Protein AF-A0AAW2EY26-F1 (afdb_monomer_lite)

Structure (mmCIF, N/CA/C/O backbone):
data_AF-A0AAW2EY26-F1
#
_entry.id   AF-A0AAW2EY26-F1
#
loop_
_atom_site.group_PDB
_atom_site.id
_atom_site.type_symbol
_atom_site.label_atom_id
_atom_site.label_alt_id
_atom_site.label_comp_id
_atom_site.label_asym_id
_atom_site.label_entity_id
_atom_site.label_seq_id
_atom_site.pdbx_PDB_ins_code
_atom_site.Cartn_x
_atom_site.Cartn_y
_atom_site.Cartn_z
_atom_site.occupancy
_atom_site.B_iso_or_equiv
_atom_site.auth_seq_id
_atom_site.auth_comp_id
_atom_site.auth_asym_id
_atom_site.auth_atom_id
_atom_site.pdbx_PDB_model_num
ATOM 1 N N . MET A 1 1 ? 25.253 0.720 -6.259 1.00 75.12 1 MET A N 1
ATOM 2 C CA . MET A 1 1 ? 25.681 -0.416 -7.110 1.00 75.12 1 MET A CA 1
ATOM 3 C C . MET A 1 1 ? 24.896 -0.526 -8.417 1.00 75.12 1 MET A C 1
ATOM 5 O O . MET A 1 1 ? 25.531 -0.545 -9.459 1.00 75.12 1 MET A O 1
ATOM 9 N N . ILE A 1 2 ? 23.554 -0.528 -8.412 1.00 87.62 2 ILE A N 1
ATOM 10 C CA . ILE A 1 2 ? 22.744 -0.728 -9.638 1.00 87.62 2 ILE A CA 1
ATOM 11 C C . ILE A 1 2 ? 22.967 0.366 -10.702 1.00 87.62 2 ILE A C 1
ATOM 13 O O . ILE A 1 2 ? 23.194 0.043 -11.862 1.00 87.62 2 ILE A O 1
ATOM 17 N N . CYS A 1 3 ? 22.981 1.649 -10.324 1.00 87.75 3 CYS A N 1
ATOM 18 C CA . CYS A 1 3 ? 23.195 2.740 -11.288 1.00 87.75 3 CYS A CA 1
ATOM 19 C C . CYS A 1 3 ? 24.598 2.715 -11.915 1.00 87.75 3 CYS A C 1
ATOM 21 O O . CYS A 1 3 ? 24.744 2.972 -13.105 1.00 87.75 3 CYS A O 1
ATOM 23 N N . LEU A 1 4 ? 25.619 2.359 -11.125 1.00 92.12 4 LEU A N 1
ATOM 24 C CA . LEU A 1 4 ? 26.993 2.205 -11.608 1.00 92.12 4 LEU A CA 1
ATOM 25 C C . LEU A 1 4 ? 27.093 1.047 -12.609 1.00 92.12 4 LEU A C 1
ATOM 27 O O . LEU A 1 4 ? 27.671 1.213 -13.676 1.00 92.12 4 LEU A O 1
ATOM 31 N N . ALA A 1 5 ? 26.476 -0.097 -12.300 1.00 93.94 5 ALA A N 1
ATOM 32 C CA . ALA A 1 5 ? 26.408 -1.229 -13.220 1.00 93.94 5 ALA A CA 1
ATOM 33 C C . ALA A 1 5 ? 25.678 -0.863 -14.523 1.00 93.94 5 ALA A C 1
ATOM 35 O O . ALA A 1 5 ? 26.133 -1.228 -15.605 1.00 93.94 5 ALA A O 1
ATOM 36 N N . GLY A 1 6 ? 24.593 -0.086 -14.433 1.00 92.25 6 GLY A N 1
ATOM 37 C CA . GLY A 1 6 ? 23.896 0.467 -15.595 1.00 92.25 6 GLY A CA 1
ATOM 38 C C . GLY A 1 6 ? 24.801 1.348 -16.461 1.00 92.25 6 GLY A C 1
ATOM 39 O O . GLY A 1 6 ? 24.881 1.135 -17.668 1.00 92.25 6 GLY A O 1
ATOM 40 N N . ALA A 1 7 ? 25.540 2.278 -15.851 1.00 92.81 7 ALA A N 1
ATOM 41 C CA . ALA A 1 7 ? 26.474 3.149 -16.567 1.00 92.81 7 ALA A CA 1
ATOM 42 C C . ALA A 1 7 ? 27.604 2.360 -17.254 1.00 92.81 7 ALA A C 1
ATOM 44 O O . ALA A 1 7 ? 27.870 2.575 -18.434 1.00 92.81 7 ALA A O 1
ATOM 45 N N . ILE A 1 8 ? 28.210 1.398 -16.547 1.00 95.50 8 ILE A N 1
ATOM 46 C CA . ILE A 1 8 ? 29.244 0.510 -17.103 1.00 95.50 8 ILE A CA 1
ATOM 47 C C . ILE A 1 8 ? 28.684 -0.310 -18.271 1.00 95.50 8 ILE A C 1
ATOM 49 O O . ILE A 1 8 ? 29.354 -0.478 -19.284 1.00 95.50 8 ILE A O 1
ATOM 53 N N . THR A 1 9 ? 27.445 -0.795 -18.164 1.00 95.38 9 THR A N 1
ATOM 54 C CA . THR A 1 9 ? 26.806 -1.572 -19.237 1.00 95.38 9 THR A CA 1
ATOM 55 C C . THR A 1 9 ? 26.648 -0.733 -20.503 1.00 95.38 9 THR A C 1
ATOM 57 O O . THR A 1 9 ? 26.985 -1.203 -21.586 1.00 95.38 9 THR A O 1
ATOM 60 N N . VAL A 1 10 ? 26.188 0.517 -20.378 1.00 95.50 10 VAL A N 1
ATOM 61 C CA . VAL A 1 10 ? 26.061 1.429 -21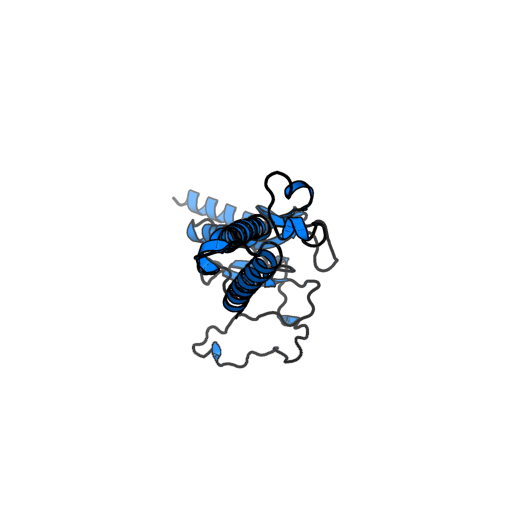.526 1.00 95.50 10 VAL A CA 1
ATOM 62 C C . VAL A 1 10 ? 27.430 1.706 -22.154 1.00 95.50 10 VAL A C 1
ATOM 64 O O . VAL A 1 10 ? 27.558 1.596 -23.370 1.00 95.50 10 VAL A O 1
ATOM 67 N N . ASP A 1 11 ? 28.460 1.973 -21.347 1.00 94.75 11 ASP A N 1
ATOM 68 C CA . ASP A 1 11 ? 29.834 2.191 -21.827 1.00 94.75 11 ASP A CA 1
ATOM 69 C C . ASP A 1 11 ? 30.392 0.971 -22.587 1.00 94.75 11 ASP A C 1
ATOM 71 O O . ASP A 1 11 ? 30.946 1.103 -23.681 1.00 94.75 11 ASP A O 1
ATOM 75 N N . ILE A 1 12 ? 30.183 -0.242 -22.063 1.00 95.50 12 ILE A N 1
ATOM 76 C CA . ILE A 1 12 ? 30.594 -1.485 -22.730 1.00 95.50 12 ILE A CA 1
ATOM 77 C C . ILE A 1 12 ? 29.858 -1.659 -24.065 1.00 95.50 12 ILE A C 1
ATOM 79 O O . ILE A 1 12 ? 30.486 -2.007 -25.066 1.00 95.50 12 ILE A O 1
ATOM 83 N N . VAL A 1 13 ? 28.549 -1.390 -24.111 1.00 95.44 13 VAL A N 1
ATOM 84 C CA . VAL A 1 13 ? 27.754 -1.462 -25.349 1.00 95.44 13 VAL A CA 1
ATOM 85 C C . VAL A 1 13 ? 28.253 -0.451 -26.381 1.00 95.44 13 VAL A C 1
ATOM 87 O O . VAL A 1 13 ? 28.399 -0.804 -27.551 1.00 95.44 13 VAL A O 1
ATOM 90 N N . GLN A 1 14 ? 28.574 0.776 -25.964 1.00 95.00 14 GLN A N 1
ATOM 91 C CA . GLN A 1 14 ? 29.148 1.801 -26.839 1.00 95.00 14 GLN A CA 1
ATOM 92 C C . GLN A 1 14 ? 30.484 1.356 -27.443 1.00 95.00 14 GLN A C 1
ATOM 94 O O . GLN A 1 14 ? 30.664 1.424 -28.661 1.00 95.00 14 GLN A O 1
ATOM 99 N N . LYS A 1 15 ? 31.397 0.833 -26.615 1.00 93.62 15 LYS A N 1
ATOM 100 C CA . LYS A 1 15 ? 32.694 0.301 -27.066 1.00 93.62 15 LYS A CA 1
ATOM 101 C C . LYS A 1 15 ? 32.531 -0.874 -28.025 1.00 93.62 15 LYS A C 1
ATOM 103 O O . LYS A 1 15 ? 33.189 -0.907 -29.064 1.00 93.62 15 LYS A O 1
ATOM 108 N N . LEU A 1 16 ? 31.643 -1.818 -27.707 1.00 94.25 16 LEU A N 1
ATOM 109 C CA . LEU A 1 16 ? 31.379 -2.987 -28.546 1.00 94.25 16 LEU A CA 1
ATOM 110 C C . LEU A 1 16 ? 30.792 -2.580 -29.902 1.00 94.25 16 LEU A C 1
ATOM 112 O O . LEU A 1 16 ? 31.259 -3.055 -30.937 1.00 94.25 16 LEU A O 1
ATOM 116 N N . TYR A 1 17 ? 29.814 -1.672 -29.910 1.00 92.50 17 TYR A N 1
ATOM 117 C CA . TYR A 1 17 ? 29.216 -1.149 -31.136 1.00 92.50 17 TYR A CA 1
ATOM 118 C C . TYR A 1 17 ? 30.260 -0.452 -32.018 1.00 92.50 17 TYR A C 1
ATOM 120 O O . TYR A 1 17 ? 30.364 -0.752 -33.209 1.00 92.50 17 TYR A O 1
ATOM 128 N N . PHE A 1 18 ? 31.083 0.421 -31.427 1.00 91.06 18 PHE A N 1
ATOM 129 C CA . PHE A 1 18 ? 32.157 1.116 -32.136 1.00 91.06 18 PHE A CA 1
ATOM 130 C C . PHE A 1 18 ? 33.191 0.140 -32.720 1.00 91.06 18 PHE A C 1
ATOM 132 O O . PHE A 1 18 ? 33.571 0.264 -33.887 1.00 91.06 18 PHE A O 1
ATOM 139 N N . TYR A 1 19 ? 33.598 -0.871 -31.946 1.00 90.50 19 TYR A N 1
ATOM 140 C CA . TYR A 1 19 ? 34.530 -1.909 -32.389 1.00 90.50 19 TYR A CA 1
ATOM 141 C C . TYR A 1 19 ? 33.979 -2.711 -33.577 1.00 90.50 19 TYR A C 1
ATOM 143 O O . TYR A 1 19 ? 34.637 -2.819 -34.615 1.00 90.50 19 TYR A O 1
ATOM 151 N N . VAL A 1 20 ? 32.755 -3.240 -33.457 1.00 91.12 20 VAL A N 1
ATOM 152 C CA . VAL A 1 20 ? 32.115 -4.037 -34.517 1.00 91.12 20 VAL A CA 1
ATOM 153 C C . VAL A 1 20 ? 31.930 -3.201 -35.782 1.00 91.12 20 VAL A C 1
ATOM 155 O O . VAL A 1 20 ? 32.233 -3.670 -36.879 1.00 91.12 20 VAL A O 1
ATOM 158 N N . ARG A 1 21 ? 31.493 -1.944 -35.649 1.00 87.62 21 ARG A N 1
ATOM 159 C CA . ARG A 1 21 ? 31.278 -1.061 -36.799 1.00 87.62 21 ARG A CA 1
ATOM 160 C C . ARG A 1 21 ? 32.573 -0.744 -37.541 1.00 87.62 21 ARG A C 1
ATOM 162 O O . ARG A 1 21 ? 32.591 -0.859 -38.763 1.00 87.62 21 ARG A O 1
ATOM 169 N N . THR A 1 22 ? 33.635 -0.390 -36.819 1.00 86.88 22 THR A N 1
ATOM 170 C CA . THR A 1 22 ? 34.943 -0.063 -37.414 1.00 86.88 22 THR A CA 1
ATOM 171 C C . THR A 1 22 ? 35.543 -1.272 -38.133 1.00 86.88 22 THR A C 1
ATOM 173 O O . THR A 1 22 ? 36.147 -1.131 -39.192 1.00 86.88 22 THR A O 1
ATOM 176 N N . LYS A 1 23 ? 35.321 -2.484 -37.605 1.00 87.94 23 LYS A N 1
ATOM 177 C CA . LYS A 1 23 ? 35.756 -3.730 -38.249 1.00 87.94 23 LYS A CA 1
ATOM 178 C C . LYS A 1 23 ? 34.985 -4.039 -39.539 1.00 87.94 23 LYS A C 1
ATOM 180 O O . LYS A 1 23 ? 35.570 -4.573 -40.474 1.00 87.94 23 LYS A O 1
ATOM 185 N N . LEU A 1 24 ? 33.688 -3.728 -39.588 1.00 88.12 24 LEU A N 1
ATOM 186 C CA . LEU A 1 24 ? 32.833 -3.979 -40.757 1.00 88.12 24 LEU A CA 1
ATOM 187 C C . LEU A 1 24 ? 32.962 -2.9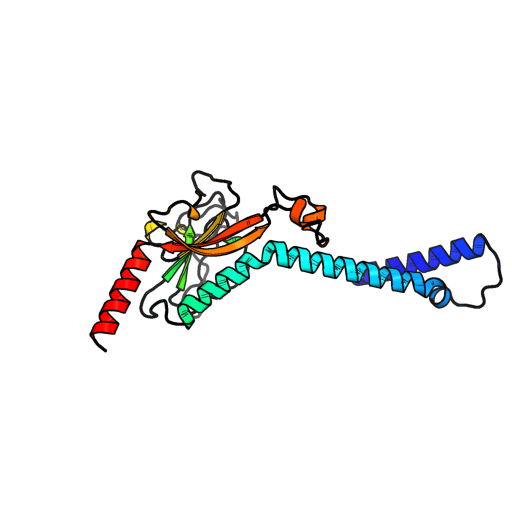12 -41.848 1.00 88.12 24 LEU A C 1
ATOM 189 O O . LEU A 1 24 ? 32.785 -3.219 -43.022 1.00 88.12 24 LEU A O 1
ATOM 193 N N . ASN A 1 25 ? 33.232 -1.662 -41.477 1.00 83.44 25 ASN A N 1
ATOM 194 C CA . ASN A 1 25 ? 33.459 -0.582 -42.425 1.00 83.44 25 ASN A CA 1
ATOM 195 C C . ASN A 1 25 ? 34.663 0.254 -41.962 1.00 83.44 25 ASN A C 1
ATOM 197 O O . ASN A 1 25 ? 34.480 1.169 -41.153 1.00 83.44 25 ASN A O 1
ATOM 201 N N . PRO A 1 26 ? 35.878 -0.047 -42.458 1.00 75.62 26 PRO A N 1
ATOM 202 C CA . PRO A 1 26 ? 37.129 0.574 -42.021 1.00 75.62 26 PRO A CA 1
ATOM 203 C C . PRO A 1 26 ? 37.323 1.983 -42.608 1.00 75.62 26 PRO A C 1
ATOM 205 O O . PRO A 1 26 ? 38.407 2.357 -43.047 1.00 75.62 26 PRO A O 1
ATOM 208 N N . SER A 1 27 ? 36.255 2.780 -42.632 1.00 74.62 27 SER A N 1
ATOM 209 C CA . SER A 1 27 ? 36.341 4.207 -42.929 1.00 74.62 27 SER A CA 1
ATOM 210 C C . SER A 1 27 ? 37.169 4.896 -41.839 1.00 74.62 27 SER A C 1
ATOM 212 O O . SER A 1 27 ? 37.043 4.559 -40.662 1.00 74.62 27 SER A O 1
ATOM 214 N N . HIS A 1 28 ? 38.009 5.863 -42.210 1.00 66.81 28 HIS A N 1
ATOM 215 C CA . HIS A 1 28 ? 38.837 6.595 -41.250 1.00 66.81 28 HIS A CA 1
ATOM 216 C C . HIS A 1 28 ? 37.937 7.444 -40.335 1.00 66.81 28 HIS A C 1
ATOM 218 O O . HIS A 1 28 ? 37.402 8.471 -40.751 1.00 66.81 28 HIS A O 1
ATOM 224 N N . ILE A 1 29 ? 37.726 6.999 -39.096 1.00 72.81 29 ILE A N 1
ATOM 225 C CA . ILE A 1 29 ? 36.940 7.726 -38.093 1.00 72.81 29 ILE A CA 1
ATOM 226 C C . ILE A 1 29 ? 37.924 8.447 -37.166 1.00 72.81 29 ILE A C 1
ATOM 228 O O . ILE A 1 29 ? 38.573 7.817 -36.338 1.00 72.81 29 ILE A O 1
ATOM 232 N N . ASN A 1 30 ? 38.022 9.775 -37.287 1.00 73.62 30 ASN A N 1
ATOM 233 C CA . ASN A 1 30 ? 38.899 10.618 -36.454 1.00 73.62 30 ASN A CA 1
ATOM 234 C C . ASN A 1 30 ? 38.256 11.042 -35.114 1.00 73.62 30 ASN A C 1
ATOM 236 O O . ASN A 1 30 ? 38.756 11.940 -34.441 1.00 73.62 30 ASN A O 1
ATOM 240 N N . TYR A 1 31 ? 37.140 10.419 -34.730 1.00 78.88 31 TYR A N 1
ATOM 241 C CA . TYR A 1 31 ? 36.403 10.732 -33.506 1.00 78.88 31 TYR A CA 1
ATOM 242 C C . TYR A 1 31 ? 36.617 9.656 -32.441 1.00 78.88 31 TYR A C 1
ATOM 244 O O . TYR A 1 31 ? 36.674 8.464 -32.742 1.00 78.88 31 TYR A O 1
ATOM 252 N N . HIS A 1 32 ? 36.678 10.072 -31.176 1.00 84.94 32 HIS A N 1
ATOM 253 C CA . HIS A 1 32 ? 36.662 9.145 -30.047 1.00 84.94 32 HIS A CA 1
ATOM 254 C C . HIS A 1 32 ? 35.301 8.428 -29.969 1.00 84.94 32 HIS A C 1
ATOM 256 O O . HIS A 1 32 ? 34.268 9.057 -30.217 1.00 84.94 32 HIS A O 1
ATOM 262 N N . TYR A 1 33 ? 35.274 7.142 -29.583 1.00 85.50 33 TYR A N 1
ATOM 263 C CA . TYR A 1 33 ? 34.049 6.320 -29.598 1.00 85.50 33 TYR A CA 1
ATOM 264 C C . TYR A 1 33 ? 32.871 7.001 -28.888 1.00 85.50 33 TYR A C 1
ATOM 266 O O . TYR A 1 33 ? 31.768 7.005 -29.417 1.00 85.50 33 TYR A O 1
ATOM 274 N N . LEU A 1 34 ? 33.125 7.667 -27.754 1.00 86.31 34 LEU A N 1
ATOM 275 C CA . LEU A 1 34 ? 32.106 8.374 -26.973 1.00 86.31 34 LEU A CA 1
ATOM 276 C C . LEU A 1 34 ? 31.368 9.464 -27.770 1.00 86.31 34 LEU A C 1
ATOM 278 O O . LEU A 1 34 ? 30.158 9.604 -27.624 1.00 86.31 34 LEU A O 1
ATOM 282 N N . GLN A 1 35 ? 32.080 10.223 -28.611 1.00 87.31 35 GLN A N 1
ATOM 283 C CA . GLN A 1 35 ? 31.466 11.257 -29.454 1.00 87.31 35 GLN A CA 1
ATOM 284 C C . GLN A 1 35 ? 30.647 10.628 -30.581 1.00 87.31 35 GLN A C 1
ATOM 286 O O . GLN A 1 35 ? 29.561 11.100 -30.897 1.00 87.31 35 GLN A O 1
ATOM 291 N N . TYR A 1 36 ? 31.153 9.538 -31.158 1.00 87.50 36 TYR A N 1
ATOM 292 C CA . TYR A 1 36 ? 30.492 8.834 -32.253 1.00 87.50 36 TYR A CA 1
ATOM 293 C C . TYR A 1 36 ? 29.230 8.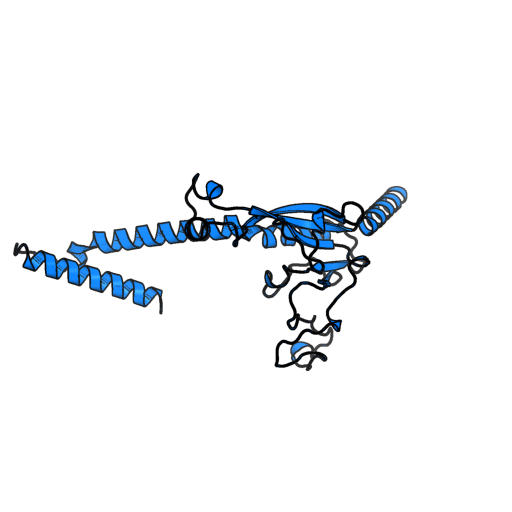078 -31.804 1.00 87.50 36 TYR A C 1
ATOM 295 O O . TYR A 1 36 ? 28.266 7.981 -32.554 1.00 87.50 36 TYR A O 1
ATOM 303 N N . THR A 1 37 ? 29.220 7.535 -30.584 1.00 92.25 37 THR A N 1
ATOM 304 C CA . THR A 1 37 ? 28.120 6.713 -30.051 1.00 92.25 37 THR A CA 1
ATOM 305 C C . THR A 1 37 ? 27.234 7.452 -29.051 1.00 92.25 37 THR A C 1
ATOM 307 O O . THR A 1 37 ? 26.575 6.805 -28.231 1.00 92.25 37 THR A O 1
ATOM 310 N N . VAL A 1 38 ? 27.224 8.789 -29.069 1.00 92.19 38 VAL A N 1
ATOM 311 C CA . VAL A 1 38 ? 26.458 9.609 -28.113 1.00 92.19 38 VAL A CA 1
ATOM 312 C C . VAL A 1 38 ? 24.956 9.301 -28.158 1.00 92.19 38 VAL A C 1
ATOM 314 O O . VAL A 1 38 ? 24.308 9.237 -27.112 1.00 92.19 38 VAL A O 1
ATOM 317 N N . ASP A 1 39 ? 24.428 8.982 -29.342 1.00 92.44 39 ASP A N 1
ATOM 318 C CA . ASP A 1 39 ? 23.021 8.627 -29.547 1.00 92.44 39 ASP A CA 1
ATOM 319 C C . ASP A 1 39 ? 22.602 7.398 -28.730 1.00 92.44 39 ASP A C 1
ATOM 321 O O . ASP A 1 39 ? 21.483 7.348 -28.226 1.00 92.44 39 ASP A O 1
ATOM 325 N N . ILE A 1 40 ? 23.508 6.428 -28.526 1.00 94.56 40 ILE A N 1
ATOM 326 C CA . ILE A 1 40 ? 23.244 5.237 -27.701 1.00 94.56 40 ILE A CA 1
ATOM 327 C C . ILE A 1 40 ? 23.016 5.645 -26.243 1.00 94.56 40 ILE A C 1
ATOM 329 O O . ILE A 1 40 ? 22.077 5.162 -25.608 1.00 94.56 40 ILE A O 1
ATOM 333 N N . THR A 1 41 ? 23.845 6.547 -25.706 1.00 93.50 41 THR A N 1
ATOM 334 C CA . THR A 1 41 ? 23.681 7.048 -24.334 1.00 93.50 41 THR A CA 1
ATOM 335 C C . THR A 1 41 ? 22.399 7.855 -24.199 1.00 93.50 41 THR A C 1
ATOM 337 O O . THR A 1 41 ? 21.646 7.630 -23.251 1.00 93.50 41 THR A O 1
ATOM 340 N N . ILE A 1 42 ? 22.122 8.760 -25.145 1.00 95.12 42 ILE A N 1
ATOM 341 C CA . ILE A 1 42 ? 20.904 9.582 -25.135 1.00 95.12 42 ILE A CA 1
ATOM 342 C C . ILE A 1 42 ? 19.667 8.679 -25.189 1.00 95.12 42 ILE A C 1
ATOM 344 O O . ILE A 1 42 ? 18.772 8.820 -24.356 1.00 95.12 42 ILE A O 1
ATOM 348 N N . LEU A 1 43 ? 19.640 7.702 -26.099 1.00 95.56 43 LEU A N 1
ATOM 349 C CA . LEU A 1 43 ? 18.551 6.735 -26.210 1.00 95.56 43 LEU A CA 1
ATOM 350 C C . LEU A 1 43 ? 18.369 5.944 -24.911 1.00 95.56 43 LEU A C 1
ATOM 352 O O . LEU A 1 43 ? 17.248 5.827 -24.420 1.00 95.56 43 LEU A O 1
ATOM 356 N N . ALA A 1 44 ? 19.454 5.434 -24.322 1.00 95.25 44 ALA A N 1
ATOM 357 C CA . ALA A 1 44 ? 19.393 4.693 -23.066 1.00 95.25 44 ALA A CA 1
ATOM 358 C C . ALA A 1 44 ? 18.842 5.552 -21.914 1.00 95.25 44 ALA A C 1
ATOM 360 O O . ALA A 1 44 ? 18.003 5.082 -21.145 1.00 95.25 44 ALA A O 1
ATOM 361 N N . MET A 1 45 ? 19.267 6.815 -21.809 1.00 93.75 45 MET A N 1
ATOM 362 C CA . MET A 1 45 ? 18.766 7.756 -20.804 1.00 93.75 45 MET A CA 1
ATOM 363 C C . MET A 1 45 ? 17.280 8.063 -20.997 1.00 93.75 45 MET A C 1
ATOM 365 O O . MET A 1 45 ? 16.513 7.977 -20.037 1.00 93.75 45 MET A O 1
ATOM 369 N N . VAL A 1 46 ? 16.861 8.369 -22.228 1.00 96.75 46 VAL A N 1
ATOM 370 C CA . VAL A 1 46 ? 15.456 8.650 -22.558 1.00 96.75 46 VAL A CA 1
ATOM 371 C C . VAL A 1 46 ? 14.585 7.431 -22.262 1.00 96.75 46 VAL A C 1
ATOM 373 O O . VAL A 1 46 ? 13.574 7.556 -21.572 1.00 96.75 46 VAL A O 1
ATOM 376 N N . MET A 1 47 ? 14.993 6.238 -22.698 1.00 95.56 47 MET A N 1
ATOM 377 C CA . MET A 1 47 ? 14.250 5.000 -22.455 1.00 95.56 47 MET A CA 1
ATOM 378 C C . MET A 1 47 ? 14.135 4.678 -20.962 1.00 95.56 47 MET A C 1
ATOM 380 O O . MET A 1 47 ? 13.036 4.400 -20.480 1.00 95.56 47 MET A O 1
ATOM 384 N N . CYS A 1 48 ? 15.232 4.764 -20.205 1.00 94.75 48 CYS A N 1
ATOM 385 C CA . CYS A 1 48 ? 15.207 4.565 -18.755 1.00 94.75 48 CYS A CA 1
ATOM 386 C C . CYS A 1 48 ? 14.320 5.599 -18.050 1.00 94.75 48 CYS A C 1
ATOM 388 O O . CYS A 1 48 ? 13.562 5.237 -17.150 1.00 94.75 48 CYS A O 1
ATOM 390 N N . GLY A 1 49 ? 14.374 6.865 -18.472 1.00 95.62 49 GLY A N 1
ATOM 391 C CA . GLY A 1 49 ? 13.522 7.931 -17.947 1.00 95.62 49 GLY A CA 1
ATOM 392 C C . GLY A 1 49 ? 12.038 7.657 -18.192 1.00 95.62 49 GLY A C 1
ATOM 393 O O . GLY A 1 49 ? 11.241 7.711 -17.257 1.00 95.62 49 GLY A O 1
ATOM 394 N N . LEU A 1 50 ? 11.668 7.281 -19.419 1.00 96.75 50 LEU A N 1
ATOM 395 C CA . LEU A 1 50 ? 10.289 6.941 -19.781 1.00 96.75 50 LEU A CA 1
ATOM 396 C C . LEU A 1 50 ? 9.775 5.715 -19.016 1.00 96.75 50 LEU A C 1
ATOM 398 O O . LEU A 1 50 ? 8.668 5.748 -18.476 1.00 96.75 50 LEU A O 1
ATOM 402 N N . LEU A 1 51 ? 10.579 4.653 -18.912 1.00 96.06 51 LEU A N 1
ATOM 403 C CA . LEU A 1 51 ? 10.231 3.461 -18.131 1.00 96.06 51 LEU A CA 1
ATOM 404 C C . LEU A 1 51 ? 10.118 3.774 -16.634 1.00 96.06 51 LEU A C 1
ATOM 406 O O . LEU A 1 51 ? 9.209 3.276 -15.968 1.00 96.06 51 LEU A O 1
ATOM 410 N N . GLY A 1 52 ? 10.997 4.631 -16.110 1.00 96.56 52 GLY A N 1
ATOM 411 C CA . GLY A 1 52 ? 10.957 5.108 -14.730 1.00 96.56 52 GLY A CA 1
ATOM 412 C C . GLY A 1 52 ? 9.683 5.898 -14.431 1.00 96.56 52 GLY A C 1
ATOM 413 O O . GLY A 1 52 ? 8.979 5.585 -13.472 1.00 96.56 52 GLY A O 1
ATOM 414 N N . LEU A 1 53 ? 9.332 6.864 -15.283 1.00 97.00 53 LEU A N 1
ATOM 415 C CA . LEU A 1 53 ? 8.085 7.629 -15.174 1.00 97.00 53 LEU A CA 1
ATOM 416 C C . LEU A 1 53 ? 6.857 6.719 -15.281 1.00 97.00 53 LEU A C 1
ATOM 418 O O . LEU A 1 53 ? 5.951 6.804 -14.452 1.00 97.00 53 LEU A O 1
ATOM 422 N N . SER A 1 54 ? 6.847 5.809 -16.257 1.00 97.69 54 SER A N 1
ATOM 423 C CA . SER A 1 54 ? 5.779 4.824 -16.441 1.00 97.69 54 SER A CA 1
ATOM 424 C C . SER A 1 54 ? 5.585 3.954 -15.194 1.00 97.69 54 SER A C 1
ATOM 426 O O . SER A 1 54 ? 4.454 3.766 -14.741 1.00 97.69 54 SER A O 1
ATOM 428 N N . ARG A 1 55 ? 6.673 3.468 -14.586 1.00 96.75 55 ARG A N 1
ATOM 429 C CA . ARG A 1 55 ? 6.625 2.682 -13.346 1.00 96.75 55 ARG A CA 1
ATOM 430 C C . ARG A 1 55 ? 6.125 3.506 -12.161 1.00 96.75 55 ARG A C 1
ATOM 432 O O . ARG A 1 55 ? 5.275 3.030 -11.412 1.00 96.75 55 ARG A O 1
ATOM 439 N N . SER A 1 56 ? 6.611 4.733 -11.994 1.00 97.19 56 SER A N 1
ATOM 440 C CA . SER A 1 56 ? 6.157 5.631 -10.923 1.00 97.19 56 SER A CA 1
ATOM 441 C C . SER A 1 56 ? 4.656 5.905 -11.022 1.00 97.19 56 SER A C 1
ATOM 443 O O . SER A 1 56 ? 3.940 5.815 -10.024 1.00 97.19 56 SER A O 1
ATOM 445 N N . LEU A 1 57 ? 4.152 6.147 -12.237 1.00 96.38 57 LEU A N 1
ATOM 446 C CA . LEU A 1 57 ? 2.720 6.303 -12.494 1.00 96.38 57 LEU A CA 1
ATOM 447 C C . LEU A 1 57 ? 1.935 5.017 -12.210 1.00 96.38 57 LEU A C 1
ATOM 449 O O . LEU A 1 57 ? 0.853 5.097 -11.629 1.00 96.38 57 LEU A O 1
ATOM 453 N N . ALA A 1 58 ? 2.468 3.846 -12.572 1.00 96.50 58 ALA A N 1
ATOM 454 C CA . ALA A 1 58 ? 1.833 2.558 -12.292 1.00 96.50 58 ALA A CA 1
ATOM 455 C C . ALA A 1 58 ? 1.667 2.326 -10.788 1.00 96.50 58 ALA A C 1
ATOM 457 O O . ALA A 1 58 ? 0.576 1.985 -10.330 1.00 96.50 58 ALA A O 1
ATOM 458 N N . ILE A 1 59 ? 2.728 2.578 -10.016 1.00 95.31 59 ILE A N 1
ATOM 459 C CA . ILE A 1 59 ? 2.716 2.426 -8.559 1.00 95.31 59 ILE A CA 1
ATOM 460 C C . ILE A 1 59 ? 1.731 3.412 -7.932 1.00 95.31 59 ILE A C 1
ATOM 462 O O . ILE A 1 59 ? 0.887 3.006 -7.138 1.00 95.31 59 ILE A O 1
ATOM 466 N N . TYR A 1 60 ? 1.785 4.686 -8.324 1.00 95.31 60 TYR A N 1
ATOM 467 C CA . TYR A 1 60 ? 0.864 5.699 -7.816 1.00 95.31 60 TYR A CA 1
ATOM 468 C C . TYR A 1 60 ? -0.598 5.326 -8.105 1.00 95.31 60 TYR A C 1
ATOM 470 O O . TYR A 1 60 ? -1.413 5.206 -7.190 1.00 95.31 60 TYR A O 1
ATOM 478 N N . LYS A 1 61 ? -0.939 5.058 -9.371 1.00 94.44 61 LYS A N 1
ATOM 479 C CA . LYS A 1 61 ? -2.310 4.699 -9.761 1.00 94.44 61 LYS A CA 1
ATOM 480 C C . LYS A 1 61 ? -2.782 3.405 -9.099 1.00 94.44 61 LYS A C 1
ATOM 482 O O . LYS A 1 61 ? -3.961 3.303 -8.774 1.00 94.44 61 LYS A O 1
ATOM 487 N N . GLY A 1 62 ? -1.889 2.435 -8.905 1.00 95.50 62 GLY A N 1
ATOM 488 C CA . GLY A 1 62 ? -2.212 1.141 -8.310 1.00 95.50 62 GLY A CA 1
ATOM 489 C C . GLY A 1 62 ? -2.363 1.157 -6.790 1.00 95.50 62 GLY A C 1
ATOM 490 O O . GLY A 1 62 ? -3.206 0.435 -6.265 1.00 95.50 62 GLY A O 1
ATOM 491 N N . TYR A 1 63 ? -1.572 1.972 -6.089 1.00 94.75 63 TYR A N 1
ATOM 492 C CA . TYR A 1 63 ? -1.337 1.792 -4.652 1.00 94.75 63 TYR A CA 1
ATOM 493 C C . TYR A 1 63 ? -1.420 3.078 -3.817 1.00 94.75 63 TYR A C 1
ATOM 495 O O . TYR A 1 63 ? -1.072 3.051 -2.642 1.00 94.75 63 TYR A O 1
ATOM 503 N N . HIS A 1 64 ? -1.899 4.202 -4.361 1.00 94.81 64 HIS A N 1
ATOM 504 C CA . HIS A 1 64 ? -2.100 5.433 -3.572 1.00 94.81 64 HIS A CA 1
ATOM 505 C C . HIS A 1 64 ? -3.201 5.333 -2.494 1.00 94.81 64 HIS A C 1
ATOM 507 O O . HIS A 1 64 ? -3.227 6.152 -1.576 1.00 94.81 64 HIS A O 1
ATOM 513 N N . ALA A 1 65 ? -4.104 4.348 -2.587 1.00 95.31 65 ALA A N 1
ATOM 514 C CA . ALA A 1 65 ? -5.305 4.252 -1.752 1.00 95.31 65 ALA A CA 1
ATOM 515 C C . ALA A 1 65 ? -5.054 4.323 -0.231 1.00 95.31 65 ALA A C 1
ATOM 517 O O . ALA A 1 65 ? -5.765 5.083 0.430 1.00 95.31 65 ALA A O 1
ATOM 518 N N . PRO A 1 66 ? -4.052 3.621 0.344 1.00 93.31 66 PRO A N 1
ATOM 519 C CA . PRO A 1 66 ? -3.794 3.669 1.779 1.00 93.31 66 PRO A CA 1
ATOM 520 C C . PRO A 1 66 ? -3.451 5.082 2.260 1.00 93.31 66 PRO A C 1
ATOM 522 O O . PRO A 1 66 ? -3.998 5.535 3.261 1.00 93.31 66 PRO A O 1
ATOM 525 N N . MET A 1 67 ? -2.634 5.822 1.505 1.00 91.81 67 MET A N 1
ATOM 526 C CA . MET A 1 67 ? -2.301 7.211 1.833 1.00 91.81 67 MET A CA 1
ATOM 527 C C . MET A 1 67 ? -3.535 8.120 1.765 1.00 91.81 67 MET A C 1
ATOM 529 O O . MET A 1 67 ? -3.758 8.933 2.658 1.00 91.81 67 MET A O 1
ATOM 533 N N . THR A 1 68 ? -4.368 7.964 0.731 1.00 93.44 68 THR A N 1
ATOM 534 C CA . THR A 1 68 ? -5.612 8.736 0.592 1.00 93.44 68 THR A CA 1
ATOM 535 C C . THR A 1 68 ? -6.573 8.482 1.749 1.00 93.44 68 THR A C 1
ATOM 537 O O . THR A 1 68 ? -7.137 9.433 2.283 1.00 93.44 68 THR A O 1
ATOM 540 N N . ILE A 1 69 ? -6.748 7.222 2.155 1.00 93.94 69 ILE A N 1
ATOM 541 C CA . ILE A 1 69 ? -7.639 6.886 3.264 1.00 93.94 69 ILE A CA 1
ATOM 542 C C . ILE A 1 69 ? -7.096 7.404 4.595 1.00 93.94 69 ILE A C 1
ATOM 544 O O . ILE A 1 69 ? -7.848 8.037 5.328 1.00 93.94 69 ILE A O 1
ATOM 548 N N . MET A 1 70 ? -5.811 7.214 4.904 1.00 91.50 70 MET A N 1
ATOM 549 C CA . MET A 1 70 ? -5.269 7.707 6.178 1.00 91.50 70 MET A CA 1
ATOM 550 C C . MET A 1 70 ? -5.226 9.233 6.251 1.00 91.50 70 MET A C 1
ATOM 552 O O . MET A 1 70 ? -5.438 9.795 7.321 1.00 91.50 70 MET A O 1
ATOM 556 N N . SER A 1 71 ? -5.041 9.921 5.121 1.00 92.12 71 SER A N 1
ATOM 557 C CA . SER A 1 71 ? -5.218 11.373 5.074 1.00 92.12 71 SER A CA 1
ATOM 558 C C . SER A 1 71 ? -6.653 11.782 5.414 1.00 92.12 71 SER A C 1
ATOM 560 O O . SER A 1 71 ? -6.833 12.775 6.112 1.00 92.12 71 SER A O 1
ATOM 562 N N . GLU A 1 72 ? -7.661 11.028 4.972 1.00 92.44 72 GLU A N 1
ATOM 563 C CA . GLU A 1 72 ? -9.053 11.285 5.356 1.00 92.44 72 GLU A CA 1
ATOM 564 C C . GLU A 1 72 ? -9.279 11.020 6.849 1.00 92.44 72 GLU A C 1
ATOM 566 O O . GLU A 1 72 ? -9.897 11.829 7.531 1.00 92.44 72 GLU A O 1
ATOM 571 N N . VAL A 1 73 ? -8.714 9.934 7.387 1.00 92.00 73 VAL A N 1
ATOM 572 C CA . VAL A 1 73 ? -8.757 9.631 8.828 1.00 92.00 73 VAL A CA 1
ATOM 573 C C . VAL A 1 73 ? -8.173 10.779 9.651 1.00 92.00 73 VAL A C 1
ATOM 575 O O . VAL A 1 73 ? -8.745 11.162 10.669 1.00 92.00 73 VAL A O 1
ATOM 578 N N . ASN A 1 74 ? -7.060 11.357 9.201 1.00 91.94 74 ASN A N 1
ATOM 579 C CA . ASN A 1 74 ? -6.460 12.513 9.852 1.00 91.94 74 ASN A CA 1
ATOM 580 C C . ASN A 1 74 ? -7.404 13.730 9.846 1.00 91.94 74 ASN A C 1
ATOM 582 O O . ASN A 1 74 ? -7.591 14.361 10.886 1.00 91.94 74 ASN A O 1
ATOM 586 N N . LYS A 1 75 ? -8.061 14.019 8.715 1.00 91.38 75 LYS A N 1
ATOM 587 C CA . LYS A 1 75 ? -9.035 15.119 8.618 1.00 91.38 75 LYS A CA 1
ATOM 588 C C . LYS A 1 75 ? -10.215 14.952 9.568 1.00 91.38 75 LYS A C 1
ATOM 590 O O . LYS A 1 75 ? -10.597 15.928 10.201 1.00 91.38 75 LYS A O 1
ATOM 595 N N . LEU A 1 76 ? -10.729 13.730 9.747 1.00 90.12 76 LEU A N 1
ATOM 596 C CA . LEU A 1 76 ? -11.848 13.466 10.665 1.00 90.12 76 LEU A CA 1
ATOM 597 C C . LEU A 1 76 ? -11.565 13.931 12.105 1.00 90.12 76 LEU A C 1
ATOM 599 O O . LEU A 1 76 ? -12.480 14.367 12.803 1.00 90.12 76 LEU A O 1
ATOM 603 N N . GLY A 1 77 ? -10.314 13.837 12.564 1.00 85.44 77 GLY A N 1
ATOM 604 C CA . GLY A 1 77 ? -9.924 14.376 13.870 1.00 85.44 77 GLY A CA 1
ATOM 605 C C . GLY A 1 77 ? -9.624 15.873 13.841 1.00 85.44 77 GLY A C 1
ATOM 606 O O . GLY A 1 77 ? -10.050 16.595 14.737 1.00 85.44 77 GLY A O 1
ATOM 607 N N . THR A 1 78 ? -8.919 16.350 12.812 1.00 85.00 78 THR A N 1
ATOM 608 C CA . THR A 1 78 ? -8.443 17.743 12.735 1.00 85.00 78 THR A CA 1
ATOM 609 C C . THR A 1 78 ? -9.569 18.747 12.454 1.00 85.00 78 THR A C 1
ATOM 611 O O . THR A 1 78 ? -9.543 19.858 12.973 1.00 85.00 78 THR A O 1
ATOM 614 N N . GLU A 1 79 ? -10.588 18.361 11.680 1.00 85.88 79 GLU A N 1
ATOM 615 C CA . GLU A 1 79 ? -11.750 19.202 11.341 1.00 85.88 79 GLU A CA 1
ATOM 616 C C . GLU A 1 79 ? -12.857 19.152 12.417 1.00 85.88 79 GLU A C 1
ATOM 618 O O . GLU A 1 79 ? -13.920 19.752 12.258 1.00 85.88 79 GLU A O 1
ATOM 623 N N . GLY A 1 80 ? -12.621 18.451 13.534 1.00 79.12 80 GLY A N 1
ATOM 624 C CA . GLY A 1 80 ? -13.548 18.387 14.667 1.00 79.12 80 GLY A CA 1
ATOM 625 C C . GLY A 1 80 ? -14.791 17.526 14.422 1.00 79.12 80 GLY A C 1
ATOM 626 O O . GLY A 1 80 ? -15.780 17.643 15.150 1.00 79.12 80 GLY A O 1
ATOM 627 N N . GLU A 1 81 ? -14.779 16.644 13.415 1.00 82.19 81 GLU A N 1
ATOM 628 C CA . GLU A 1 81 ? -15.892 15.713 13.202 1.00 82.19 81 GLU A CA 1
ATOM 629 C C . GLU A 1 81 ? -16.003 14.670 14.317 1.00 82.19 81 GLU A C 1
ATOM 631 O O . GLU A 1 81 ? -17.112 14.219 14.634 1.00 82.19 81 GLU A O 1
ATOM 636 N N . VAL A 1 82 ? -14.857 14.309 14.900 1.00 87.19 82 VAL A N 1
ATOM 637 C CA . VAL A 1 82 ? -14.722 13.367 16.009 1.00 87.19 82 VAL A CA 1
ATOM 638 C C . VAL A 1 82 ? -14.248 14.114 17.265 1.00 87.19 82 VAL A C 1
ATOM 640 O O . VAL A 1 82 ? -13.218 14.784 17.211 1.00 87.19 82 VAL A O 1
ATOM 643 N N . PRO A 1 83 ? -14.957 13.991 18.402 1.00 84.31 83 PRO A N 1
ATOM 644 C CA . PRO A 1 83 ? -14.547 14.594 19.666 1.00 84.31 83 PRO A CA 1
ATOM 645 C C . PRO A 1 83 ? -13.177 14.092 20.150 1.00 84.31 83 PRO A C 1
ATOM 647 O O . PRO A 1 83 ? -12.821 12.926 19.965 1.00 84.31 83 PRO A O 1
ATOM 650 N N . THR A 1 84 ? -12.404 14.974 20.785 1.00 84.00 84 THR A N 1
ATOM 651 C CA . THR A 1 84 ? -11.042 14.688 21.271 1.00 84.00 84 THR A CA 1
ATOM 652 C C . THR A 1 84 ? -11.005 14.044 22.659 1.00 84.00 84 THR A C 1
ATOM 654 O O . THR A 1 84 ? -9.971 13.517 23.062 1.00 84.00 84 THR A O 1
ATOM 657 N N . ASP A 1 85 ? -12.126 14.050 23.378 1.00 85.81 85 ASP A N 1
ATOM 658 C CA . ASP A 1 85 ? -12.300 13.532 24.740 1.00 85.81 85 ASP A CA 1
ATOM 659 C C . ASP A 1 85 ? -12.504 12.009 24.801 1.00 85.81 85 ASP A C 1
ATOM 661 O O . ASP A 1 85 ? -12.402 11.405 25.870 1.00 85.81 85 ASP A O 1
ATOM 665 N N . ILE A 1 86 ? -12.762 11.366 23.661 1.00 90.00 86 ILE A N 1
ATOM 666 C CA . ILE A 1 86 ? -13.021 9.926 23.576 1.00 90.00 86 ILE A CA 1
ATOM 667 C C . ILE A 1 86 ? -11.857 9.164 22.941 1.00 90.00 86 ILE A C 1
ATOM 669 O O . ILE A 1 86 ? -11.245 9.609 21.972 1.00 90.00 86 ILE A O 1
ATOM 673 N N . ASN A 1 87 ? -11.580 7.958 23.439 1.00 93.19 87 ASN A N 1
ATOM 674 C CA . ASN A 1 87 ? -10.612 7.059 22.811 1.00 93.19 87 ASN A CA 1
ATOM 675 C C . ASN A 1 87 ? -11.212 6.392 21.566 1.00 93.19 87 ASN A C 1
ATOM 677 O O . ASN A 1 87 ? -12.269 5.759 21.622 1.00 93.19 87 ASN A O 1
ATOM 681 N N . ILE A 1 88 ? -10.514 6.499 20.438 1.00 95.44 88 ILE A N 1
ATOM 682 C CA . ILE A 1 88 ? -10.934 5.988 19.139 1.00 95.44 88 ILE A CA 1
ATOM 683 C C . ILE A 1 88 ? -10.184 4.700 18.805 1.00 95.44 88 ILE A C 1
ATOM 685 O O . ILE A 1 88 ? -8.975 4.715 18.609 1.00 95.44 88 ILE A O 1
ATOM 689 N N . ASN A 1 89 ? -10.908 3.586 18.682 1.00 96.19 89 ASN A N 1
ATOM 690 C CA . ASN A 1 89 ? -10.351 2.324 18.203 1.00 96.19 89 ASN A CA 1
ATOM 691 C C . ASN A 1 89 ? -10.447 2.270 16.677 1.00 96.19 89 ASN A C 1
ATOM 693 O O . ASN A 1 89 ? -11.547 2.143 16.123 1.00 96.19 89 ASN A O 1
ATOM 697 N N . PHE A 1 90 ? -9.296 2.366 16.016 1.00 95.56 90 PHE A N 1
ATOM 698 C CA . PHE A 1 90 ? -9.155 2.208 14.576 1.00 95.56 90 PHE A CA 1
ATOM 699 C C . PHE A 1 90 ? -8.683 0.788 14.274 1.00 95.56 90 PHE A C 1
ATOM 701 O O . PHE A 1 90 ? -7.548 0.422 14.578 1.00 95.56 90 PHE A O 1
ATOM 708 N N . CYS A 1 91 ? -9.565 -0.020 13.703 1.00 95.81 91 CYS A N 1
ATOM 709 C CA . CYS A 1 91 ? -9.309 -1.431 13.482 1.00 95.81 91 CYS A CA 1
ATOM 710 C C . CYS A 1 91 ? -8.738 -1.700 12.086 1.00 95.81 91 CYS A C 1
ATOM 712 O O . CYS A 1 91 ? -9.193 -1.128 11.094 1.00 95.81 91 CYS A O 1
ATOM 714 N N . VAL A 1 92 ? -7.765 -2.606 12.007 1.00 94.81 92 VAL A N 1
ATOM 715 C CA . VAL A 1 92 ? -7.190 -3.118 10.757 1.00 94.81 92 VAL A CA 1
ATOM 716 C C . VAL A 1 92 ? -7.131 -4.643 10.800 1.00 94.81 92 VAL A C 1
ATOM 718 O O . VAL A 1 92 ? -6.852 -5.229 11.842 1.00 94.81 92 VAL A O 1
ATOM 721 N N . GLY A 1 93 ? -7.414 -5.293 9.674 1.00 93.44 93 GLY A N 1
ATOM 722 C CA . GLY A 1 93 ? -7.287 -6.746 9.517 1.00 93.44 93 GLY A CA 1
ATOM 723 C C . GLY A 1 93 ? -6.144 -7.095 8.567 1.00 93.44 93 GLY A C 1
ATOM 724 O O . GLY A 1 93 ? -4.989 -6.753 8.810 1.00 93.44 93 GLY A O 1
ATOM 725 N N . LYS A 1 94 ? -6.491 -7.713 7.437 1.00 91.44 94 LYS A N 1
ATOM 726 C CA . LYS A 1 94 ? -5.578 -8.185 6.378 1.00 91.44 94 LYS A CA 1
ATOM 727 C C . LYS A 1 94 ? -4.592 -7.143 5.818 1.00 91.44 94 LYS A C 1
ATOM 729 O O . LYS A 1 94 ? -3.502 -7.488 5.372 1.00 91.44 94 LYS A O 1
ATOM 734 N N . GLU A 1 95 ? -4.915 -5.855 5.927 1.00 91.56 95 GLU A N 1
ATOM 735 C CA . GLU A 1 95 ? -4.134 -4.750 5.348 1.00 91.56 95 GLU A CA 1
ATOM 736 C C . GLU A 1 95 ? -3.123 -4.106 6.320 1.00 91.56 95 GLU A C 1
ATOM 738 O O . GLU A 1 95 ? -2.518 -3.082 5.999 1.00 91.56 95 GLU A O 1
ATOM 743 N N . TRP A 1 96 ? -2.916 -4.689 7.507 1.00 89.94 96 TRP A N 1
ATOM 744 C CA . TRP A 1 96 ? -2.081 -4.113 8.571 1.00 89.94 96 TRP A CA 1
ATOM 745 C C . TRP A 1 96 ? -0.643 -3.760 8.139 1.00 89.94 96 TRP A C 1
ATOM 747 O O . TRP A 1 96 ? -0.074 -2.781 8.614 1.00 89.94 96 TRP A O 1
ATOM 757 N N . HIS A 1 97 ? -0.066 -4.530 7.213 1.00 88.94 97 HIS A N 1
ATOM 758 C CA . HIS A 1 97 ? 1.330 -4.427 6.777 1.00 88.94 97 HIS A CA 1
ATOM 759 C C . HIS A 1 97 ? 1.585 -3.302 5.759 1.00 88.94 97 HIS A C 1
ATOM 761 O O . HIS A 1 97 ? 2.726 -3.077 5.357 1.00 88.94 97 HIS A O 1
ATOM 767 N N . ARG A 1 98 ? 0.544 -2.592 5.301 1.00 87.12 98 ARG A N 1
ATOM 768 C CA . ARG A 1 98 ? 0.698 -1.530 4.292 1.00 87.12 98 ARG A CA 1
ATOM 769 C C . ARG A 1 98 ? 1.253 -0.217 4.842 1.00 87.12 98 ARG A C 1
ATOM 771 O O . ARG A 1 98 ? 1.599 0.657 4.049 1.00 87.12 98 ARG A O 1
ATOM 778 N N . PHE A 1 99 ? 1.372 -0.089 6.163 1.00 74.31 99 PHE A N 1
ATOM 779 C CA . PHE A 1 99 ? 1.934 1.084 6.828 1.00 74.31 99 PHE A CA 1
ATOM 780 C C . PHE A 1 99 ? 3.180 0.691 7.629 1.00 74.31 99 PHE A C 1
ATOM 782 O O . PHE A 1 99 ? 3.062 0.005 8.641 1.00 74.31 99 PHE A O 1
ATOM 789 N N . PRO A 1 100 ? 4.380 1.105 7.187 1.00 56.69 100 PRO A N 1
ATOM 790 C CA . PRO A 1 100 ? 5.629 0.595 7.746 1.00 56.69 100 PRO A CA 1
ATOM 791 C C . PRO A 1 100 ? 6.066 1.253 9.066 1.00 56.69 100 PRO A C 1
ATOM 793 O O . PRO A 1 100 ? 6.986 0.739 9.694 1.00 56.69 100 PRO A O 1
ATOM 796 N N . SER A 1 101 ? 5.475 2.378 9.495 1.00 62.69 101 SER A N 1
ATOM 797 C CA . SER A 1 101 ? 5.975 3.093 10.690 1.00 62.69 101 SER A CA 1
ATOM 798 C C . SER A 1 101 ? 5.001 4.053 11.380 1.00 62.69 101 SER A C 1
ATOM 800 O O . SER A 1 101 ? 5.052 4.177 12.601 1.00 62.69 101 SER A O 1
ATOM 802 N N . ASN A 1 102 ?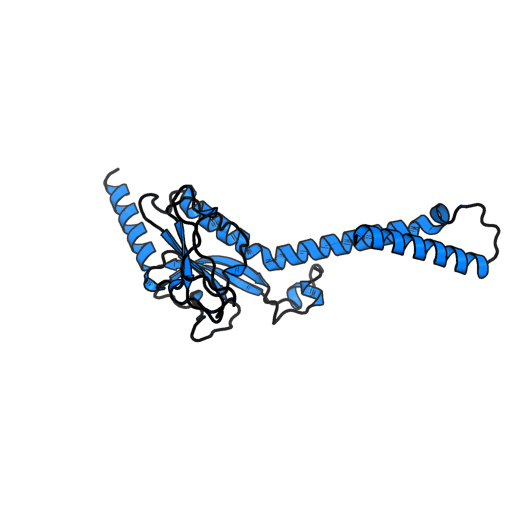 4.115 4.740 10.650 1.00 74.25 102 ASN A N 1
ATOM 803 C CA . ASN A 1 102 ? 3.140 5.662 11.237 1.00 74.25 102 ASN A CA 1
ATOM 804 C C . ASN A 1 102 ? 1.804 5.597 10.479 1.00 74.25 102 ASN A C 1
ATOM 806 O O . ASN A 1 102 ? 1.780 5.591 9.249 1.00 74.25 102 ASN A O 1
ATOM 810 N N . PHE A 1 103 ? 0.700 5.551 11.226 1.00 79.19 103 PHE A N 1
ATOM 811 C CA . PHE A 1 103 ? -0.668 5.522 10.703 1.00 79.19 103 PHE A CA 1
ATOM 812 C C . PHE A 1 103 ? -1.264 6.930 10.518 1.00 79.19 103 PHE A C 1
ATOM 814 O O . PHE A 1 103 ? -2.409 7.057 10.107 1.00 79.19 103 PHE A O 1
ATOM 821 N N . PHE A 1 104 ? -0.498 7.993 10.786 1.00 82.56 104 PHE A N 1
ATOM 822 C CA . PHE A 1 104 ? -0.909 9.394 10.615 1.00 82.56 104 PHE A CA 1
ATOM 823 C C . PHE A 1 104 ? -2.194 9.759 11.374 1.00 82.56 104 PHE A C 1
ATOM 825 O O . PHE A 1 104 ? -2.978 10.600 10.927 1.00 82.56 104 PHE A O 1
ATOM 832 N N . PHE A 1 105 ? -2.419 9.135 12.534 1.00 90.12 105 PHE A N 1
ATOM 833 C CA . PHE A 1 105 ? -3.555 9.487 13.375 1.00 90.12 105 PHE A CA 1
ATOM 834 C C . PHE A 1 105 ? -3.461 10.943 13.858 1.00 90.12 105 PHE A C 1
ATOM 836 O O . PHE A 1 105 ? -2.358 11.433 14.106 1.00 90.12 105 PHE A O 1
ATOM 843 N N . PRO A 1 106 ? -4.601 11.639 13.992 1.00 87.88 106 PRO A N 1
ATOM 844 C CA . PRO A 1 106 ? -4.622 13.069 14.302 1.00 87.88 106 PRO A CA 1
ATOM 845 C C . PRO A 1 106 ? -4.192 13.383 15.743 1.00 87.88 106 PRO A C 1
ATOM 847 O O . PRO A 1 106 ? -3.723 14.483 16.019 1.00 87.88 106 PRO A O 1
ATOM 850 N N . SER A 1 107 ? -4.341 12.430 16.666 1.00 86.81 107 SER A N 1
ATOM 851 C CA . SER A 1 107 ? -4.086 12.637 18.096 1.00 86.81 107 SER A CA 1
ATOM 852 C C . SER A 1 107 ? -3.878 11.315 18.847 1.00 86.81 107 SER A C 1
ATOM 854 O O . SER A 1 107 ? -4.219 10.236 18.360 1.00 86.81 107 SER A O 1
ATOM 856 N N . ASN A 1 108 ? -3.348 11.392 20.072 1.00 87.38 108 ASN A N 1
ATOM 857 C CA . ASN A 1 108 ? -2.969 10.227 20.891 1.00 87.38 108 ASN A CA 1
ATOM 858 C C . ASN A 1 108 ? -4.150 9.366 21.380 1.00 87.38 108 ASN A C 1
ATOM 860 O O . ASN A 1 108 ? -3.935 8.229 21.816 1.00 87.38 108 ASN A O 1
ATOM 864 N N . ASN A 1 109 ? -5.380 9.888 21.320 1.00 91.19 109 ASN A N 1
ATOM 865 C CA . ASN A 1 109 ? -6.606 9.155 21.652 1.00 91.19 109 ASN A CA 1
ATOM 866 C C . ASN A 1 109 ? -7.020 8.164 20.551 1.00 91.19 109 ASN A C 1
ATOM 868 O O . ASN A 1 109 ? -7.903 7.344 20.780 1.00 91.19 109 ASN A O 1
ATOM 872 N N . TRP A 1 110 ? -6.380 8.187 19.379 1.00 92.81 110 TRP A N 1
ATOM 873 C CA . TRP A 1 110 ? -6.579 7.190 18.329 1.00 92.81 110 TRP A CA 1
ATOM 874 C C . TRP A 1 110 ? -5.622 6.019 18.525 1.00 92.81 110 TRP A C 1
ATOM 876 O O . TRP A 1 110 ? -4.401 6.172 18.500 1.00 92.81 110 TRP A O 1
ATOM 886 N N . LYS A 1 111 ? -6.182 4.829 18.728 1.00 92.69 111 LYS A N 1
ATOM 887 C CA . LYS A 1 111 ? -5.440 3.595 18.966 1.00 92.69 111 LYS A CA 1
ATOM 888 C C . LYS A 1 111 ? -5.678 2.623 17.820 1.00 92.69 111 LYS A C 1
ATOM 890 O O . LYS A 1 111 ? -6.823 2.300 17.496 1.00 92.69 111 LYS A O 1
ATOM 895 N N . LEU A 1 112 ? -4.585 2.143 17.233 1.00 93.62 112 LEU A N 1
ATOM 896 C CA . LEU A 1 112 ? -4.617 1.044 16.277 1.00 93.62 112 LEU A CA 1
ATOM 897 C C . LEU A 1 112 ? -4.993 -0.249 16.998 1.00 93.62 112 LEU A C 1
ATOM 899 O O . LEU A 1 112 ? -4.430 -0.561 18.045 1.00 93.62 112 LEU A O 1
ATOM 903 N N . GLN A 1 113 ? -5.912 -1.003 16.413 1.00 95.56 113 GLN A N 1
ATOM 904 C CA . GLN A 1 113 ? -6.346 -2.297 16.914 1.00 95.56 113 GLN A CA 1
ATOM 905 C C . GLN A 1 113 ? -6.322 -3.320 15.781 1.00 95.56 113 GLN A C 1
ATOM 907 O O . GLN A 1 113 ? -6.686 -3.002 14.648 1.00 95.56 113 GLN A O 1
ATOM 912 N N . TYR A 1 114 ? -5.919 -4.553 16.076 1.00 95.62 114 TYR A N 1
ATOM 913 C CA . TYR A 1 114 ? -5.843 -5.606 15.067 1.00 95.62 114 TYR A CA 1
ATOM 914 C C . TYR A 1 114 ? -7.040 -6.537 15.159 1.00 95.62 114 TYR A C 1
ATOM 916 O O . TYR A 1 114 ? -7.396 -7.006 16.235 1.00 95.62 114 TYR A O 1
ATOM 924 N N . LEU A 1 115 ? -7.650 -6.843 14.024 1.00 96.44 115 LEU A N 1
ATOM 925 C CA . LEU A 1 115 ? -8.633 -7.910 13.915 1.00 96.44 115 LEU A CA 1
ATOM 926 C C . LEU A 1 115 ? -7.932 -9.216 13.551 1.00 96.44 115 LEU A C 1
ATOM 928 O O . LEU A 1 115 ? -6.909 -9.218 12.859 1.00 96.44 115 LEU A O 1
ATOM 932 N N . LYS A 1 116 ? -8.499 -10.337 14.001 1.00 95.81 116 LYS A N 1
ATOM 933 C CA . LYS A 1 116 ? -8.044 -11.651 13.549 1.00 95.81 116 LYS A CA 1
ATOM 934 C C . LYS A 1 116 ? -8.265 -11.763 12.039 1.00 95.81 116 LYS A C 1
ATOM 936 O O . LYS A 1 116 ? -9.310 -11.364 11.541 1.00 95.81 116 LYS A O 1
ATOM 941 N N . SER A 1 117 ? -7.257 -12.263 11.338 1.00 95.19 117 SER A N 1
ATOM 942 C CA . SER A 1 117 ? -7.209 -12.406 9.879 1.00 95.19 117 SER A CA 1
ATOM 943 C C . SER A 1 117 ? -6.546 -13.745 9.535 1.00 95.19 117 SER A C 1
ATOM 945 O O . SER A 1 117 ? -6.192 -14.499 10.444 1.00 95.19 117 SER A O 1
ATOM 947 N N . GLU A 1 118 ? -6.355 -14.060 8.254 1.00 95.12 118 GLU A N 1
ATOM 948 C CA . GLU A 1 118 ? -5.652 -15.284 7.836 1.00 95.12 118 GLU A CA 1
ATOM 949 C C . GLU A 1 118 ? -4.152 -15.249 8.183 1.00 95.12 118 GLU A C 1
ATOM 951 O O . GLU A 1 118 ? -3.460 -16.269 8.131 1.00 95.12 118 GLU A O 1
ATOM 956 N N . PHE A 1 119 ? -3.628 -14.083 8.573 1.00 94.38 119 PHE A N 1
ATOM 957 C CA . PHE A 1 119 ? -2.262 -13.941 9.052 1.00 94.38 119 PHE A CA 1
ATOM 958 C C . PHE A 1 119 ? -2.079 -14.573 10.443 1.00 94.38 119 PHE A C 1
ATOM 960 O O . PHE A 1 119 ? -2.638 -14.106 11.436 1.00 94.38 119 PHE A O 1
ATOM 967 N N . LYS A 1 120 ? -1.223 -15.602 10.511 1.00 94.38 120 LYS A N 1
ATOM 968 C CA . LYS A 1 120 ? -0.892 -16.372 11.729 1.00 94.38 120 LYS A CA 1
ATOM 969 C C . LYS A 1 120 ? 0.513 -16.083 12.273 1.00 94.38 120 LYS A C 1
ATOM 971 O O . LYS A 1 120 ? 1.133 -16.949 12.888 1.00 94.38 120 LYS A O 1
ATOM 976 N N . GLY A 1 121 ? 1.050 -14.903 11.975 1.00 94.31 121 GLY A N 1
ATOM 977 C CA . GLY A 1 121 ? 2.347 -14.466 12.488 1.00 94.31 121 GLY A CA 1
ATOM 978 C C . GLY A 1 121 ? 2.228 -13.544 13.699 1.00 94.31 121 GLY A C 1
ATOM 979 O O . GLY A 1 121 ? 1.129 -13.195 14.136 1.00 94.31 121 GLY A O 1
ATOM 980 N N . GLN A 1 122 ? 3.372 -13.105 14.217 1.00 94.56 122 GLN A N 1
ATOM 981 C CA . GLN A 1 122 ? 3.431 -12.106 15.277 1.00 94.56 122 GLN A CA 1
ATOM 982 C C . GLN A 1 122 ? 3.034 -10.734 14.715 1.00 94.56 122 GLN A C 1
ATOM 984 O O . GLN A 1 122 ? 3.644 -10.229 13.771 1.00 94.56 122 GLN A O 1
ATOM 989 N N . LEU A 1 123 ? 2.022 -10.108 15.317 1.00 93.38 123 LEU A N 1
ATOM 990 C CA . LEU A 1 123 ? 1.636 -8.732 15.001 1.00 93.38 123 LEU A CA 1
ATOM 991 C C . LEU A 1 123 ? 2.423 -7.722 15.852 1.00 93.38 123 LEU A C 1
ATOM 993 O O . LEU A 1 123 ? 2.801 -8.044 16.989 1.00 93.38 123 LEU A O 1
ATOM 997 N N . PRO A 1 124 ? 2.642 -6.491 15.345 1.00 91.31 124 PRO A N 1
ATOM 998 C CA . PRO A 1 124 ? 3.247 -5.422 16.130 1.00 91.31 124 PRO A CA 1
ATOM 999 C C . PRO A 1 124 ? 2.416 -5.088 17.375 1.00 91.31 124 PRO A C 1
ATOM 1001 O O . PRO A 1 124 ? 1.188 -5.165 17.361 1.00 91.31 124 PRO A O 1
ATOM 1004 N N . GLN A 1 125 ? 3.085 -4.653 18.440 1.00 89.69 125 GLN A N 1
ATOM 1005 C CA . GLN A 1 125 ? 2.450 -4.145 19.656 1.00 89.69 125 GLN A CA 1
ATOM 1006 C C . GLN A 1 125 ? 2.703 -2.635 19.764 1.00 89.69 125 GLN A C 1
ATOM 1008 O O . GLN A 1 125 ? 3.791 -2.186 19.398 1.00 89.69 125 GLN A O 1
ATOM 1013 N N . PRO A 1 126 ? 1.743 -1.844 20.279 1.00 86.69 126 PRO A N 1
ATOM 1014 C CA . PRO A 1 126 ? 2.015 -0.470 20.681 1.00 86.69 126 PRO A CA 1
ATOM 1015 C C . PRO A 1 126 ? 3.178 -0.395 21.674 1.00 86.69 126 PRO A C 1
ATOM 1017 O O . PRO A 1 126 ? 3.321 -1.259 22.543 1.00 86.69 126 PRO A O 1
ATOM 1020 N N . PHE A 1 127 ? 3.990 0.653 21.557 1.00 86.81 127 PHE A N 1
ATOM 1021 C CA . PHE A 1 127 ? 4.995 0.959 22.568 1.00 86.81 127 PHE A CA 1
ATOM 1022 C C . PHE A 1 127 ? 4.334 1.251 23.921 1.00 86.81 127 PHE A C 1
ATOM 1024 O O . PHE A 1 127 ? 3.177 1.666 23.987 1.00 86.81 127 PHE A O 1
ATOM 1031 N N . SER A 1 128 ? 5.090 1.019 24.993 1.00 87.69 128 SER A N 1
ATOM 1032 C CA . SER A 1 128 ? 4.709 1.451 26.338 1.00 87.69 128 SER A CA 1
ATOM 1033 C C . SER A 1 128 ? 4.633 2.980 26.413 1.00 87.69 128 SER A C 1
ATOM 1035 O O . SER A 1 128 ? 5.360 3.664 25.698 1.00 87.69 128 SER A O 1
ATOM 1037 N N . ASP A 1 129 ? 3.805 3.511 27.310 1.00 87.44 129 ASP A N 1
ATOM 1038 C CA . ASP A 1 129 ? 3.733 4.954 27.577 1.00 87.44 129 ASP A CA 1
ATOM 1039 C C . ASP A 1 129 ? 4.851 5.435 28.539 1.00 87.44 129 ASP A C 1
ATOM 1041 O O . ASP A 1 129 ? 4.944 6.621 28.848 1.00 87.44 129 ASP A O 1
ATOM 1045 N N . HIS A 1 130 ? 5.706 4.530 29.037 1.00 89.81 130 HIS A N 1
ATOM 1046 C CA . HIS A 1 130 ? 6.837 4.861 29.917 1.00 89.81 130 HIS A CA 1
ATOM 1047 C C . HIS A 1 130 ? 8.048 5.426 29.149 1.00 89.81 130 HIS A C 1
ATOM 1049 O O . HIS A 1 130 ? 8.290 5.062 28.003 1.00 89.81 130 HIS A O 1
ATOM 1055 N N . GLU A 1 131 ? 8.884 6.243 29.800 1.00 90.31 131 GLU A N 1
ATOM 1056 C CA . GLU A 1 131 ? 10.079 6.852 29.175 1.00 90.31 131 GLU A CA 1
ATOM 1057 C C . GLU A 1 131 ? 11.068 5.822 28.598 1.00 90.31 131 GLU A C 1
ATOM 1059 O O . GLU A 1 131 ? 11.737 6.072 27.600 1.00 90.31 131 GLU A O 1
ATOM 1064 N N . ASN A 1 132 ? 11.133 4.627 29.187 1.00 92.44 132 ASN A N 1
ATOM 1065 C CA . ASN A 1 132 ? 11.985 3.520 28.752 1.00 92.44 132 ASN A CA 1
ATOM 1066 C C . ASN A 1 132 ? 11.314 2.582 27.726 1.00 92.44 132 ASN A C 1
ATOM 1068 O O . ASN A 1 132 ? 11.779 1.457 27.533 1.00 92.44 132 ASN A O 1
ATOM 1072 N N . ALA A 1 133 ? 10.234 3.007 27.061 1.00 88.62 133 ALA A N 1
ATOM 1073 C CA . ALA A 1 133 ? 9.426 2.173 26.166 1.00 88.62 133 ALA A CA 1
ATOM 1074 C C . ALA A 1 133 ? 10.206 1.435 25.069 1.00 88.62 133 ALA A C 1
ATOM 1076 O O . ALA A 1 133 ? 9.829 0.323 24.701 1.00 88.62 133 ALA A O 1
ATOM 1077 N N . THR A 1 134 ? 11.284 2.032 24.556 1.00 87.69 134 THR A N 1
ATOM 1078 C CA . THR A 1 134 ? 12.133 1.451 23.502 1.00 87.69 134 THR A CA 1
ATOM 1079 C C . THR A 1 134 ? 13.132 0.417 24.019 1.00 87.69 134 THR A C 1
ATOM 1081 O O . THR A 1 134 ? 13.760 -0.275 23.224 1.00 87.69 134 THR A O 1
ATOM 1084 N N . SER A 1 135 ? 13.301 0.330 25.337 1.00 90.44 135 SER A N 1
ATOM 1085 C CA . SER A 1 135 ? 14.319 -0.490 26.004 1.00 90.44 135 SER A CA 1
ATOM 1086 C C . SER A 1 135 ? 13.709 -1.657 26.781 1.00 90.44 135 SER A C 1
ATOM 1088 O O . SER A 1 135 ? 14.417 -2.588 27.159 1.00 90.44 135 SER A O 1
ATOM 1090 N N . ILE A 1 136 ? 12.402 -1.606 27.052 1.00 92.06 136 ILE A N 1
ATOM 1091 C CA . ILE A 1 136 ? 11.682 -2.670 27.751 1.00 92.06 136 ILE A CA 1
ATOM 1092 C C . ILE A 1 136 ? 11.454 -3.850 26.805 1.00 92.06 136 ILE A C 1
ATOM 1094 O O . ILE A 1 136 ? 10.944 -3.692 25.695 1.00 92.06 136 ILE A O 1
ATOM 1098 N N . ILE A 1 137 ? 11.747 -5.053 27.296 1.00 89.94 137 ILE A N 1
ATOM 1099 C CA . ILE A 1 137 ? 11.330 -6.294 26.645 1.00 89.94 137 ILE A CA 1
ATOM 1100 C C . ILE A 1 137 ? 9.823 -6.445 26.851 1.00 89.94 137 ILE A C 1
ATOM 1102 O O . ILE A 1 137 ? 9.350 -6.691 27.961 1.00 89.94 137 ILE A O 1
ATOM 1106 N N . GLN A 1 138 ? 9.067 -6.265 25.773 1.00 88.31 138 GLN A N 1
ATOM 1107 C CA . GLN A 1 138 ? 7.617 -6.403 25.796 1.00 88.31 138 GLN A CA 1
ATOM 1108 C C . GLN A 1 138 ? 7.223 -7.881 25.951 1.00 88.31 138 GLN A C 1
ATOM 1110 O O . GLN A 1 138 ? 7.816 -8.746 25.299 1.00 88.31 138 GLN A O 1
ATOM 1115 N N . PRO A 1 139 ? 6.213 -8.198 26.778 1.00 89.69 139 PRO A N 1
ATOM 1116 C CA . PRO A 1 139 ? 5.744 -9.566 26.918 1.00 89.69 139 PRO A CA 1
ATOM 1117 C C . PRO A 1 139 ? 5.059 -10.045 25.629 1.00 89.69 139 PRO A C 1
ATOM 1119 O O . PRO A 1 139 ? 4.571 -9.247 24.821 1.00 89.69 139 PRO A O 1
ATOM 1122 N N . TYR A 1 140 ? 4.973 -11.368 25.470 1.00 92.62 140 TYR A N 1
ATOM 1123 C CA . TYR A 1 140 ? 4.247 -12.028 24.372 1.00 92.62 140 TYR A CA 1
ATOM 1124 C C . TYR A 1 140 ? 4.826 -11.785 22.967 1.00 92.62 140 TYR A C 1
ATOM 1126 O O . TYR A 1 140 ? 4.136 -11.938 21.960 1.00 92.62 140 TYR A O 1
ATOM 1134 N N . PHE A 1 141 ? 6.095 -11.392 22.875 1.00 93.50 141 PHE A N 1
ATOM 1135 C CA . PHE A 1 141 ? 6.867 -11.542 21.646 1.00 93.50 141 PHE A CA 1
ATOM 1136 C C . PHE A 1 141 ? 7.611 -12.871 21.663 1.00 93.50 141 PHE A C 1
ATOM 1138 O O . PHE A 1 141 ? 8.075 -13.326 22.707 1.00 93.50 141 PHE A O 1
ATOM 1145 N N . ASN A 1 142 ? 7.729 -13.481 20.489 1.00 93.69 142 ASN A N 1
ATOM 1146 C CA . ASN A 1 142 ? 8.489 -14.704 20.290 1.00 93.69 142 ASN A CA 1
ATOM 1147 C C . ASN A 1 142 ? 9.432 -14.557 19.089 1.00 93.69 142 ASN A C 1
ATOM 1149 O O . ASN A 1 142 ? 9.155 -13.813 18.148 1.00 93.69 142 ASN A O 1
ATOM 1153 N N . ASP A 1 143 ? 10.540 -15.286 19.122 1.00 94.38 143 ASP A N 1
ATOM 1154 C CA . ASP A 1 143 ? 11.616 -15.288 18.125 1.00 94.38 143 ASP A CA 1
ATOM 1155 C C . ASP A 1 143 ? 11.314 -16.153 16.886 1.00 94.38 143 ASP A C 1
ATOM 1157 O O . ASP A 1 143 ? 12.120 -16.229 15.962 1.00 94.38 143 ASP A O 1
ATOM 1161 N N . LEU A 1 144 ? 10.134 -16.776 16.836 1.00 95.62 144 LEU A N 1
ATOM 1162 C CA . LEU A 1 144 ? 9.704 -17.681 15.766 1.00 95.62 144 LEU A CA 1
ATOM 1163 C C . LEU A 1 144 ? 8.583 -17.098 14.896 1.00 95.62 144 LEU A C 1
ATOM 1165 O O . LEU A 1 144 ? 8.041 -17.810 14.050 1.00 95.62 144 LEU A O 1
ATOM 1169 N N . ASN A 1 145 ? 8.217 -15.826 15.103 1.00 94.62 145 ASN A N 1
ATOM 1170 C CA . ASN A 1 145 ? 7.103 -15.162 14.422 1.00 94.62 145 ASN A CA 1
ATOM 1171 C C . ASN A 1 145 ? 5.782 -15.963 14.503 1.00 94.62 145 ASN A C 1
ATOM 1173 O O . ASN A 1 145 ? 5.015 -16.010 13.545 1.00 94.62 145 ASN A O 1
ATOM 1177 N N . LYS A 1 146 ? 5.526 -16.634 15.631 1.00 96.31 146 LYS A N 1
ATOM 1178 C CA . LYS A 1 146 ? 4.278 -17.367 15.890 1.00 96.31 146 LYS A CA 1
ATOM 1179 C C . LYS A 1 146 ? 3.136 -16.405 16.213 1.00 96.31 146 LYS A C 1
ATOM 1181 O O . LYS A 1 146 ? 3.375 -15.337 16.773 1.00 96.31 146 LYS A O 1
ATOM 1186 N N . GLU A 1 147 ? 1.914 -16.818 15.878 1.00 96.31 147 GLU A N 1
ATOM 1187 C CA . GLU A 1 147 ? 0.669 -16.117 16.215 1.00 96.31 147 GLU A CA 1
ATOM 1188 C C . GLU A 1 147 ? 0.604 -15.802 17.714 1.00 96.31 147 GLU A C 1
ATOM 1190 O O . GLU A 1 147 ? 0.800 -16.687 18.546 1.00 96.31 147 GLU A O 1
ATOM 1195 N N . GLU A 1 148 ? 0.267 -14.554 18.042 1.00 96.06 148 GLU A N 1
ATOM 1196 C CA . GLU A 1 148 ? 0.009 -14.112 19.412 1.00 96.06 148 GLU A CA 1
ATOM 1197 C C . GLU A 1 148 ? -1.450 -13.632 19.531 1.00 96.06 148 GLU A C 1
ATOM 1199 O O . GLU A 1 148 ? -1.761 -12.489 19.170 1.00 96.06 148 GLU A O 1
ATOM 1204 N N . PRO A 1 149 ? -2.374 -14.486 20.017 1.00 95.25 149 PRO A N 1
ATOM 1205 C CA . PRO A 1 149 ? -3.803 -14.182 20.037 1.00 95.25 149 PRO A CA 1
ATOM 1206 C C . PRO A 1 149 ? -4.197 -12.982 20.903 1.00 95.25 149 PRO A C 1
ATOM 1208 O O . PRO A 1 149 ? -5.237 -12.374 20.648 1.00 95.25 149 PRO A O 1
ATOM 1211 N N . SER A 1 150 ? -3.384 -12.602 21.898 1.00 94.38 150 SER A N 1
ATOM 1212 C CA . SER A 1 150 ? -3.656 -11.422 22.735 1.00 94.38 150 SER A CA 1
ATOM 1213 C C . SER A 1 150 ? -3.604 -10.098 21.964 1.00 94.38 150 SER A C 1
ATOM 1215 O O . SER A 1 150 ? -4.076 -9.079 22.469 1.00 94.38 150 SER A O 1
ATOM 1217 N N . ARG A 1 151 ? -3.066 -10.088 20.734 1.00 93.25 151 ARG A N 1
ATOM 1218 C CA . ARG A 1 151 ? -3.049 -8.900 19.862 1.00 93.25 151 ARG A CA 1
ATOM 1219 C C . ARG A 1 151 ? -4.402 -8.588 19.234 1.00 93.25 151 ARG A C 1
ATOM 1221 O O . ARG A 1 151 ? -4.580 -7.482 18.725 1.00 93.25 151 ARG A O 1
ATOM 1228 N N . TYR A 1 152 ? -5.338 -9.535 19.241 1.00 95.81 152 TYR A N 1
ATOM 1229 C CA . TYR A 1 152 ? -6.618 -9.357 18.571 1.00 95.81 152 TYR A CA 1
ATOM 1230 C C . TYR A 1 152 ? -7.617 -8.565 19.410 1.00 95.81 152 TYR A C 1
ATOM 1232 O O . TYR A 1 152 ? -7.776 -8.757 20.615 1.00 95.81 152 TYR A O 1
ATOM 1240 N N . PHE A 1 153 ? -8.350 -7.698 18.726 1.00 96.50 153 PHE A N 1
ATOM 1241 C CA . PHE A 1 153 ? -9.369 -6.831 19.280 1.00 96.50 153 PHE A CA 1
ATOM 1242 C C . PHE A 1 153 ? -10.764 -7.247 18.811 1.00 96.50 153 PHE A C 1
ATOM 1244 O O . PHE A 1 153 ? -10.947 -7.896 17.781 1.00 96.50 153 PHE A O 1
ATOM 1251 N N . ASN A 1 154 ? -11.782 -6.865 19.581 1.00 96.56 154 ASN A N 1
ATOM 1252 C CA . ASN A 1 154 ? -13.162 -7.209 19.266 1.00 96.56 154 ASN A CA 1
ATOM 1253 C C . ASN A 1 154 ? -13.744 -6.245 18.218 1.00 96.56 154 ASN A C 1
ATOM 1255 O O . ASN A 1 154 ? -13.817 -5.039 18.462 1.00 96.56 154 ASN A O 1
ATOM 1259 N N . LEU A 1 155 ? -14.246 -6.796 17.107 1.00 95.94 155 LEU A N 1
ATOM 1260 C CA . LEU A 1 155 ? -14.873 -6.053 16.007 1.00 95.94 155 LEU A CA 1
ATOM 1261 C C . LEU A 1 155 ? -15.980 -5.090 16.474 1.00 95.94 155 LEU A C 1
ATOM 1263 O O . LEU A 1 155 ? -16.068 -3.959 16.003 1.00 95.94 155 LEU A O 1
ATOM 1267 N N . ASN A 1 156 ? -16.794 -5.492 17.453 1.00 95.44 156 ASN A N 1
ATOM 1268 C CA . ASN A 1 156 ? -17.923 -4.694 17.946 1.00 95.44 156 ASN A CA 1
ATOM 1269 C C . ASN A 1 156 ? -17.493 -3.433 18.714 1.00 95.44 156 ASN A C 1
ATOM 1271 O O . ASN A 1 156 ? -18.322 -2.560 18.977 1.00 95.44 156 ASN A O 1
ATOM 1275 N N . LYS A 1 157 ? -16.217 -3.348 19.110 1.00 96.31 157 LYS A N 1
ATOM 1276 C CA . LYS A 1 157 ? -15.625 -2.199 19.809 1.00 96.31 157 LYS A CA 1
ATOM 1277 C C . LYS A 1 157 ? -14.863 -1.258 18.865 1.00 96.31 157 LYS A C 1
ATOM 1279 O O . LYS A 1 157 ? -14.312 -0.259 19.327 1.00 96.31 157 LYS A O 1
ATOM 1284 N N . CYS A 1 158 ? -14.811 -1.572 17.571 1.00 96.88 158 CYS A N 1
ATOM 1285 C CA . CYS A 1 158 ? -14.200 -0.723 16.557 1.00 96.88 158 CYS A CA 1
ATOM 1286 C C . CYS A 1 158 ? -15.085 0.495 16.272 1.00 96.88 158 CYS A C 1
ATOM 1288 O O . CYS A 1 158 ? -16.295 0.365 16.071 1.00 96.88 158 CYS A O 1
ATOM 1290 N N . HIS A 1 159 ? -14.479 1.680 16.226 1.00 96.75 159 HIS A N 1
ATOM 1291 C CA . HIS A 1 159 ? -15.158 2.910 15.806 1.00 96.75 159 HIS A CA 1
ATOM 1292 C C . HIS A 1 159 ? -14.983 3.140 14.306 1.00 96.75 159 HIS A C 1
ATOM 1294 O O . HIS A 1 159 ? -15.945 3.481 13.615 1.00 96.75 159 HIS A O 1
ATOM 1300 N N . PHE A 1 160 ? -13.774 2.871 13.814 1.00 96.38 160 PHE A N 1
ATOM 1301 C CA . PHE A 1 160 ? -13.429 2.872 12.400 1.00 96.38 160 PHE A CA 1
ATOM 1302 C C . PHE A 1 160 ? -12.761 1.555 12.025 1.00 96.38 160 PHE A C 1
ATOM 1304 O O . PHE A 1 160 ? -12.146 0.901 12.871 1.00 96.38 160 PHE A O 1
ATOM 1311 N N . LEU A 1 161 ? -12.886 1.174 10.760 1.00 96.25 161 LEU A N 1
ATOM 1312 C CA . LEU A 1 161 ? -12.298 -0.044 10.222 1.00 96.25 161 LEU A CA 1
ATOM 1313 C C . LEU A 1 161 ? -11.765 0.209 8.814 1.00 96.25 161 LEU A C 1
ATOM 1315 O O . LEU A 1 161 ? -12.430 0.839 7.993 1.00 96.25 161 LEU A O 1
ATOM 1319 N N . LEU A 1 162 ? -10.564 -0.294 8.555 1.00 95.44 162 LEU A N 1
ATOM 1320 C CA . LEU A 1 162 ? -9.941 -0.294 7.241 1.00 95.44 162 LEU A CA 1
ATOM 1321 C C . LEU A 1 162 ? -10.115 -1.660 6.578 1.00 95.44 162 LEU A C 1
ATOM 1323 O O . LEU A 1 162 ? -9.699 -2.674 7.141 1.00 95.44 162 LEU A O 1
ATOM 1327 N N . ASP A 1 163 ? -10.694 -1.680 5.381 1.00 95.19 163 ASP A N 1
ATOM 1328 C CA . ASP A 1 163 ? -10.945 -2.912 4.631 1.00 95.19 163 ASP A CA 1
ATOM 1329 C C . ASP A 1 163 ? -10.556 -2.761 3.155 1.00 95.19 163 ASP A C 1
ATOM 1331 O O . ASP A 1 163 ? -10.714 -1.697 2.559 1.00 95.19 163 ASP A O 1
ATOM 1335 N N . LEU A 1 164 ? -10.060 -3.846 2.560 1.00 95.31 164 LEU A N 1
ATOM 1336 C CA . LEU A 1 164 ? -9.811 -3.955 1.124 1.00 95.31 164 LEU A CA 1
ATOM 1337 C C . LEU A 1 164 ? -10.798 -4.961 0.528 1.00 95.31 164 LEU A C 1
ATOM 1339 O O . LEU A 1 164 ? -10.685 -6.167 0.749 1.00 95.31 164 LEU A O 1
ATOM 1343 N N . ASP A 1 165 ? -11.733 -4.472 -0.276 1.00 95.06 165 ASP A N 1
ATOM 1344 C CA . ASP A 1 165 ? -12.679 -5.303 -1.010 1.00 95.06 165 ASP A CA 1
ATOM 1345 C C . ASP A 1 165 ? -12.169 -5.587 -2.430 1.00 95.06 165 ASP A C 1
ATOM 1347 O O . ASP A 1 165 ? -12.287 -4.757 -3.333 1.00 95.06 165 ASP A O 1
ATOM 1351 N N . ILE A 1 166 ? -11.606 -6.782 -2.625 1.00 93.81 166 ILE A N 1
ATOM 1352 C CA . ILE A 1 166 ? -11.261 -7.362 -3.941 1.00 93.81 166 ILE A CA 1
ATOM 1353 C C . ILE A 1 166 ? -12.199 -8.524 -4.328 1.00 93.81 166 ILE A C 1
ATOM 1355 O O . ILE A 1 166 ? -11.932 -9.269 -5.279 1.00 93.81 166 ILE A O 1
ATOM 1359 N N . GLY A 1 167 ? -13.292 -8.705 -3.577 1.00 91.50 167 GLY A N 1
ATOM 1360 C CA . GLY A 1 167 ? -14.258 -9.790 -3.745 1.00 91.50 167 GLY A CA 1
ATOM 1361 C C . GLY A 1 167 ? -13.806 -11.170 -3.253 1.00 91.50 167 GLY A C 1
ATOM 1362 O O . GLY A 1 167 ? -14.486 -12.149 -3.543 1.00 91.50 167 GLY A O 1
ATOM 1363 N N . THR A 1 168 ? -12.675 -11.279 -2.551 1.00 90.56 168 THR A N 1
ATOM 1364 C CA . THR A 1 168 ? -12.254 -12.511 -1.862 1.00 90.56 168 THR A CA 1
ATOM 1365 C C . THR A 1 168 ? -12.634 -12.435 -0.392 1.00 90.56 168 THR A C 1
ATOM 1367 O O . THR A 1 168 ? -12.305 -11.453 0.273 1.00 90.56 168 THR A O 1
ATOM 1370 N N . GLU A 1 169 ? -13.297 -13.471 0.112 1.00 93.25 169 GLU A N 1
ATOM 1371 C CA . GLU A 1 169 ? -13.803 -13.529 1.483 1.00 93.25 169 GLU A CA 1
ATOM 1372 C C . GLU A 1 169 ? -13.414 -14.862 2.117 1.00 93.25 169 GLU A C 1
ATOM 1374 O O . GLU A 1 169 ? -13.484 -15.911 1.472 1.00 93.25 169 GLU A O 1
ATOM 1379 N N . THR A 1 170 ? -13.021 -14.817 3.386 1.00 94.12 170 THR A N 1
ATOM 1380 C CA . THR A 1 170 ? -12.834 -16.009 4.218 1.00 94.12 170 THR A CA 1
ATOM 1381 C C . THR A 1 170 ? -13.649 -15.874 5.499 1.00 94.12 170 THR A C 1
ATOM 1383 O O . THR A 1 170 ? -14.265 -14.840 5.763 1.00 94.12 170 THR A O 1
ATOM 1386 N N . THR A 1 171 ? -13.665 -16.923 6.320 1.00 93.44 171 THR A N 1
ATOM 1387 C CA . THR A 1 171 ? -14.332 -16.880 7.627 1.00 93.44 171 THR A CA 1
ATOM 1388 C C . THR A 1 171 ? -13.691 -15.861 8.573 1.00 93.44 171 THR A C 1
ATOM 1390 O O . THR A 1 171 ? -14.399 -15.280 9.394 1.00 93.44 171 THR A O 1
ATOM 1393 N N . LEU A 1 172 ? -12.376 -15.631 8.461 1.00 93.50 172 LEU A N 1
ATOM 1394 C CA . LEU A 1 172 ? -11.631 -14.669 9.281 1.00 93.50 172 LEU A CA 1
ATOM 1395 C C . LEU A 1 172 ? -11.528 -13.283 8.633 1.00 93.50 172 LEU A C 1
ATOM 1397 O O . LEU A 1 172 ? -11.400 -12.291 9.343 1.00 93.50 172 LEU A O 1
ATOM 1401 N N . GLU A 1 173 ? -11.626 -13.196 7.308 1.00 94.50 173 GLU A N 1
ATOM 1402 C CA . GLU A 1 173 ? -11.563 -11.949 6.541 1.00 94.50 173 GLU A CA 1
ATOM 1403 C C . GLU A 1 173 ? -12.845 -11.745 5.718 1.00 94.50 173 GLU A C 1
ATOM 1405 O O . GLU A 1 173 ? -12.810 -11.760 4.481 1.00 94.50 173 GLU A O 1
ATOM 1410 N N . PRO A 1 174 ? -14.007 -11.576 6.374 1.00 94.75 174 PRO A N 1
ATOM 1411 C CA . PRO A 1 174 ? -15.242 -11.300 5.664 1.00 94.75 174 PRO A CA 1
ATOM 1412 C C . PRO A 1 174 ? -15.202 -9.898 5.044 1.00 94.75 174 PRO A C 1
ATOM 1414 O O . PRO A 1 174 ? -14.429 -9.024 5.447 1.00 94.75 174 PRO A O 1
ATOM 1417 N N . ASN A 1 175 ? -16.085 -9.649 4.082 1.00 94.19 175 ASN A N 1
ATOM 1418 C CA . ASN A 1 175 ? -16.228 -8.323 3.498 1.00 94.19 175 ASN A CA 1
ATOM 1419 C C . ASN A 1 175 ? -17.010 -7.398 4.441 1.00 94.19 175 ASN A C 1
ATOM 1421 O O . ASN A 1 175 ? -18.243 -7.338 4.418 1.00 94.19 175 ASN A O 1
ATOM 1425 N N . TYR A 1 176 ? -16.278 -6.659 5.272 1.00 94.25 176 TYR A N 1
ATOM 1426 C CA . TYR A 1 176 ? -16.853 -5.720 6.233 1.00 94.25 176 TYR A CA 1
ATOM 1427 C C . TYR A 1 176 ? -17.637 -4.595 5.556 1.00 94.25 176 TYR A C 1
ATOM 1429 O O . TYR A 1 176 ? -18.617 -4.098 6.109 1.00 94.25 176 TYR A O 1
ATOM 1437 N N . SER A 1 177 ? -17.251 -4.233 4.332 1.00 91.88 177 SER A N 1
ATOM 1438 C CA . SER A 1 177 ? -17.914 -3.192 3.545 1.00 91.88 177 SER A CA 1
ATOM 1439 C C . SER A 1 177 ? -19.346 -3.572 3.139 1.00 91.88 177 SER A C 1
ATOM 1441 O O . SER A 1 177 ? -20.158 -2.686 2.888 1.00 91.88 177 SER A O 1
ATOM 1443 N N . ARG A 1 178 ? -19.687 -4.871 3.116 1.00 92.88 178 ARG A N 1
ATOM 1444 C CA . ARG A 1 178 ? -21.055 -5.372 2.867 1.00 92.88 178 ARG A CA 1
ATOM 1445 C C . ARG A 1 178 ? -21.903 -5.501 4.137 1.00 92.88 178 ARG A C 1
ATOM 1447 O O . ARG A 1 178 ? -23.109 -5.737 4.049 1.00 92.88 178 ARG A O 1
ATOM 1454 N N . MET A 1 179 ? -21.316 -5.338 5.324 1.00 93.94 179 MET A N 1
ATOM 1455 C CA . MET A 1 179 ? -22.019 -5.443 6.608 1.00 93.94 179 MET A CA 1
ATOM 1456 C C . MET A 1 179 ? -22.759 -4.145 6.961 1.00 93.94 179 MET A C 1
ATOM 1458 O O . MET A 1 179 ? -22.503 -3.525 7.993 1.00 93.94 179 MET A O 1
ATOM 1462 N N . ASN A 1 180 ? -23.729 -3.758 6.128 1.00 92.62 180 ASN A N 1
ATOM 1463 C CA . ASN A 1 180 ? -24.450 -2.479 6.227 1.00 92.62 180 ASN A CA 1
ATOM 1464 C C . ASN A 1 180 ? -25.159 -2.251 7.575 1.00 92.62 180 ASN A C 1
ATOM 1466 O O . ASN A 1 180 ? -25.418 -1.113 7.959 1.00 92.62 180 ASN A O 1
ATOM 1470 N N . HIS A 1 181 ? -25.487 -3.324 8.301 1.00 93.38 181 HIS A N 1
ATOM 1471 C CA . HIS A 1 181 ? -26.097 -3.241 9.629 1.00 93.38 181 HIS A CA 1
ATOM 1472 C C . HIS A 1 181 ? -25.109 -2.744 10.699 1.00 93.38 181 HIS A C 1
ATOM 1474 O O . HIS A 1 181 ? -25.519 -2.083 11.654 1.00 93.38 181 HIS A O 1
ATOM 1480 N N . GLN A 1 182 ? -23.811 -3.012 10.531 1.00 94.88 182 GLN A N 1
ATOM 1481 C CA . GLN A 1 182 ? -22.772 -2.686 11.506 1.00 94.88 182 GLN A CA 1
ATOM 1482 C C . GLN A 1 182 ? -21.914 -1.492 11.082 1.00 94.88 182 GLN A C 1
ATOM 1484 O O . GLN A 1 182 ? -21.554 -0.677 11.935 1.00 94.88 182 GLN A O 1
ATOM 1489 N N . PHE A 1 183 ? -21.617 -1.371 9.787 1.00 96.81 183 PHE A N 1
ATOM 1490 C CA . PHE A 1 183 ? -20.698 -0.373 9.257 1.00 96.81 183 PHE A CA 1
ATOM 1491 C C . PHE A 1 183 ? -21.287 0.407 8.079 1.00 96.81 183 PHE A C 1
ATOM 1493 O O . PHE A 1 183 ? -22.058 -0.120 7.281 1.00 96.81 183 PHE A O 1
ATOM 1500 N N . THR A 1 184 ? -20.855 1.659 7.940 1.00 96.69 184 THR A N 1
ATOM 1501 C CA . THR A 1 184 ? -21.085 2.500 6.758 1.00 96.69 184 THR A CA 1
ATOM 1502 C C . THR A 1 184 ? -19.763 2.922 6.142 1.00 96.69 184 THR A C 1
ATOM 1504 O O . THR A 1 184 ? -18.855 3.337 6.861 1.00 96.69 184 THR A O 1
ATOM 1507 N N . VAL A 1 185 ? -19.666 2.873 4.816 1.00 97.12 185 VAL A N 1
ATOM 1508 C CA . VAL A 1 185 ? -18.498 3.364 4.076 1.00 97.12 185 VAL A CA 1
ATOM 1509 C C . VAL A 1 185 ? -18.473 4.894 4.114 1.00 97.12 185 VAL A C 1
ATOM 1511 O O . VAL A 1 185 ? -19.414 5.537 3.658 1.00 97.12 185 VAL A O 1
ATOM 1514 N N . ILE A 1 186 ? -17.398 5.476 4.649 1.00 94.94 186 ILE A N 1
ATOM 1515 C CA . ILE A 1 186 ? -17.153 6.928 4.632 1.00 94.94 186 ILE A CA 1
ATOM 1516 C C . ILE A 1 186 ? -16.430 7.317 3.348 1.00 94.94 186 ILE A C 1
ATOM 1518 O O . ILE A 1 186 ? -16.789 8.281 2.676 1.00 94.94 186 ILE A O 1
ATOM 1522 N N . LYS A 1 187 ? -15.375 6.565 3.021 1.00 96.06 187 LYS A N 1
ATOM 1523 C CA . LYS A 1 187 ? -14.483 6.872 1.909 1.00 96.06 187 LYS A CA 1
ATOM 1524 C C . LYS A 1 187 ? -14.022 5.597 1.234 1.00 96.06 187 LYS A C 1
ATOM 1526 O O . LYS A 1 187 ? -13.634 4.650 1.909 1.00 96.06 187 LYS A O 1
ATOM 1531 N N . SER A 1 188 ? -13.985 5.624 -0.091 1.00 97.19 188 SER A N 1
ATOM 1532 C CA . SER A 1 188 ? -13.416 4.557 -0.908 1.00 97.19 188 SER A CA 1
ATOM 1533 C C . SER A 1 188 ? -12.352 5.124 -1.833 1.00 97.19 188 SER A C 1
ATOM 1535 O O . SER A 1 188 ? -12.520 6.204 -2.403 1.00 97.19 188 SER A O 1
ATOM 1537 N N . SER A 1 189 ? -11.269 4.378 -2.016 1.00 96.94 189 SER A N 1
ATOM 1538 C CA . SER A 1 189 ? -10.267 4.645 -3.045 1.00 96.94 189 SER A CA 1
ATOM 1539 C C . SER A 1 189 ? -9.903 3.356 -3.780 1.00 96.94 189 SER A C 1
ATOM 1541 O O . SER A 1 189 ? -10.006 2.263 -3.229 1.00 96.94 189 SER A O 1
ATOM 1543 N N . LYS A 1 190 ? -9.517 3.466 -5.053 1.00 96.81 190 LYS A N 1
ATOM 1544 C CA . LYS A 1 190 ? -9.196 2.299 -5.884 1.00 96.81 190 LYS A CA 1
ATOM 1545 C C . LYS A 1 190 ? -7.830 1.745 -5.509 1.00 96.81 190 LYS A C 1
ATOM 1547 O O . LYS A 1 190 ? -6.850 2.487 -5.483 1.00 96.81 190 LYS A O 1
ATOM 1552 N N . PHE A 1 191 ? -7.763 0.435 -5.316 1.00 96.44 191 PHE A N 1
ATOM 1553 C CA . PHE A 1 191 ? -6.533 -0.284 -5.018 1.00 96.44 191 PHE A CA 1
ATOM 1554 C C . PHE A 1 191 ? -6.364 -1.458 -5.975 1.00 96.44 191 PHE A C 1
ATOM 1556 O O . PHE A 1 191 ? -7.315 -2.183 -6.247 1.00 96.44 191 PHE A O 1
ATOM 1563 N N . LEU A 1 192 ? -5.172 -1.635 -6.530 1.00 96.94 192 LEU A N 1
ATOM 1564 C CA . LEU A 1 192 ? -4.916 -2.664 -7.530 1.00 96.94 192 LEU A CA 1
ATOM 1565 C C . LEU A 1 192 ? -4.939 -4.073 -6.912 1.00 96.94 192 LEU A C 1
ATOM 1567 O O . LEU A 1 192 ? -4.181 -4.368 -5.988 1.00 96.94 192 LEU A O 1
ATOM 1571 N N . ASP A 1 193 ? -5.723 -4.976 -7.504 1.00 96.50 193 ASP A N 1
ATOM 1572 C CA . AS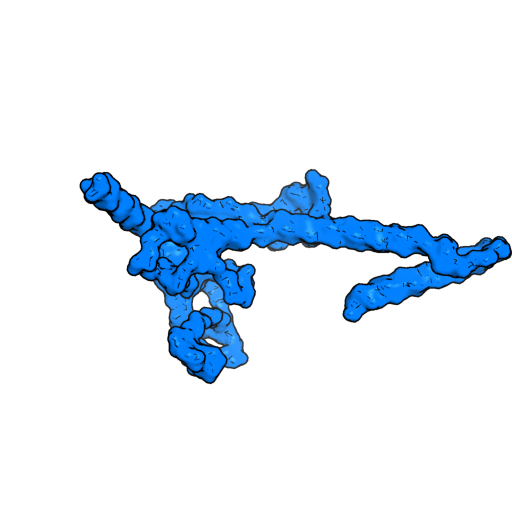P A 1 193 ? -5.649 -6.407 -7.216 1.00 96.50 193 ASP A CA 1
ATOM 1573 C C . ASP A 1 193 ? -4.506 -7.036 -8.023 1.00 96.50 193 ASP A C 1
ATOM 1575 O O . ASP A 1 193 ? -4.603 -7.280 -9.229 1.00 96.50 193 ASP A O 1
ATOM 1579 N N . ALA A 1 194 ? -3.400 -7.305 -7.336 1.00 94.44 194 ALA A N 1
ATOM 1580 C CA . ALA A 1 194 ? -2.218 -7.938 -7.897 1.00 94.44 194 ALA A CA 1
ATOM 1581 C C . ALA A 1 194 ? -2.490 -9.354 -8.443 1.00 94.44 194 ALA A C 1
ATOM 1583 O O . ALA A 1 194 ? -1.853 -9.760 -9.414 1.00 94.44 194 ALA A O 1
ATOM 1584 N N . SER A 1 195 ? -3.408 -10.118 -7.853 1.00 93.88 195 SER A N 1
ATOM 1585 C CA . SER A 1 195 ? -3.666 -11.504 -8.263 1.00 93.88 195 SER A CA 1
ATOM 1586 C C . SER A 1 195 ? -4.409 -11.581 -9.601 1.00 93.88 195 SER A C 1
ATOM 1588 O O . SER A 1 195 ? -4.102 -12.433 -10.432 1.00 93.88 195 SER A O 1
ATOM 1590 N N . LYS A 1 196 ? -5.313 -10.626 -9.852 1.00 95.50 196 LYS A N 1
ATOM 1591 C CA . LYS A 1 196 ? -6.165 -10.551 -11.053 1.00 95.50 196 LYS A CA 1
ATOM 1592 C C . LYS A 1 196 ? -5.668 -9.553 -12.107 1.00 95.50 196 LYS A C 1
ATOM 1594 O O . LYS A 1 196 ? -6.420 -9.188 -13.009 1.00 95.50 196 LYS A O 1
ATOM 1599 N N . SER A 1 197 ? -4.429 -9.072 -11.989 1.00 96.81 197 SER A N 1
ATOM 1600 C CA . SER A 1 197 ? -3.848 -8.077 -12.902 1.00 96.81 197 SER A CA 1
ATOM 1601 C C . SER A 1 197 ? -2.623 -8.612 -13.631 1.00 96.81 197 SER A C 1
ATOM 1603 O O . SER A 1 197 ? -1.741 -9.239 -13.034 1.00 96.81 197 SER A O 1
ATOM 1605 N N . HIS A 1 198 ? -2.505 -8.286 -14.917 1.00 96.81 198 HIS A N 1
ATOM 1606 C CA . HIS A 1 198 ? -1.372 -8.722 -15.726 1.00 96.81 198 HIS A CA 1
ATOM 1607 C C . HIS A 1 198 ? -0.040 -8.149 -15.182 1.00 96.81 198 HIS A C 1
ATOM 1609 O O . HIS A 1 198 ? 0.048 -6.940 -14.936 1.00 96.81 198 HIS A O 1
ATOM 1615 N N . PRO A 1 199 ? 1.026 -8.960 -15.007 1.00 96.12 199 PRO A N 1
ATOM 1616 C CA . PRO A 1 199 ? 2.285 -8.511 -14.399 1.00 96.12 199 PRO A CA 1
ATOM 1617 C C . PRO A 1 199 ? 2.918 -7.295 -15.088 1.00 96.12 199 PRO A C 1
ATOM 1619 O O . PRO A 1 199 ? 3.318 -6.347 -14.417 1.00 96.12 199 PRO A O 1
ATOM 1622 N N . PHE A 1 200 ? 2.947 -7.281 -16.425 1.00 95.62 200 PHE A N 1
ATOM 1623 C CA . PHE A 1 200 ? 3.542 -6.182 -17.194 1.00 95.62 200 PHE A CA 1
ATOM 1624 C C . PHE A 1 200 ? 2.781 -4.856 -17.032 1.00 95.62 200 PHE A C 1
ATOM 1626 O O . PHE A 1 200 ? 3.382 -3.843 -16.687 1.00 95.62 200 PHE A O 1
ATOM 1633 N N . PHE A 1 201 ? 1.452 -4.867 -17.195 1.00 95.69 201 PHE A N 1
ATOM 1634 C CA . PHE A 1 201 ? 0.621 -3.657 -17.138 1.00 95.69 201 PHE A CA 1
ATOM 1635 C C . PHE A 1 201 ? 0.458 -3.092 -15.724 1.00 95.69 201 PHE A C 1
ATOM 1637 O O . PHE A 1 201 ? 0.116 -1.918 -15.574 1.00 95.69 201 PHE A O 1
ATOM 1644 N N . ARG A 1 202 ? 0.726 -3.904 -14.691 1.00 95.06 202 ARG A N 1
ATOM 1645 C CA . ARG A 1 202 ? 0.836 -3.427 -13.309 1.00 95.06 202 ARG A CA 1
ATOM 1646 C C . ARG A 1 202 ? 2.215 -2.856 -12.980 1.00 95.06 202 ARG A C 1
ATOM 1648 O O . ARG A 1 202 ? 2.324 -2.021 -12.088 1.00 95.06 202 ARG A O 1
ATOM 1655 N N . ALA A 1 203 ? 3.264 -3.343 -13.645 1.00 96.25 203 ALA A N 1
ATOM 1656 C CA . ALA A 1 203 ? 4.633 -2.881 -13.436 1.00 96.25 203 ALA A CA 1
ATOM 1657 C C . ALA A 1 203 ? 4.919 -1.573 -14.187 1.00 96.25 203 ALA A C 1
ATOM 1659 O O . ALA A 1 203 ? 5.640 -0.723 -13.666 1.00 96.25 203 ALA A O 1
ATOM 1660 N N . PHE A 1 204 ? 4.339 -1.413 -15.380 1.00 97.12 204 PHE A N 1
ATOM 1661 C CA . PHE A 1 204 ? 4.490 -0.245 -16.242 1.00 97.12 204 PHE A CA 1
ATOM 1662 C C . PHE A 1 204 ? 3.124 0.268 -16.696 1.00 97.12 204 PHE A C 1
ATOM 1664 O O . PHE A 1 204 ? 2.292 -0.477 -17.218 1.00 97.12 204 PHE A O 1
ATOM 1671 N N . TYR A 1 205 ? 2.895 1.563 -16.498 1.00 96.75 205 TYR A N 1
ATOM 1672 C CA . TYR A 1 205 ? 1.672 2.224 -16.916 1.00 96.75 205 TYR A CA 1
ATOM 1673 C C . TYR A 1 205 ? 1.767 2.637 -18.382 1.00 96.75 205 TYR A C 1
ATOM 1675 O O . TYR A 1 205 ? 2.651 3.404 -18.769 1.00 96.75 205 TYR A O 1
ATOM 1683 N N . ILE A 1 206 ? 0.813 2.165 -19.176 1.00 95.31 206 ILE A N 1
ATOM 1684 C CA . ILE A 1 206 ? 0.607 2.549 -20.565 1.00 95.31 206 ILE A CA 1
ATOM 1685 C C . ILE A 1 206 ? -0.748 3.263 -20.631 1.00 95.31 206 ILE A C 1
ATOM 1687 O O . ILE A 1 206 ? -1.783 2.628 -20.371 1.00 95.31 206 ILE A O 1
ATOM 1691 N N . PRO A 1 207 ? -0.768 4.572 -20.957 1.00 92.75 207 PRO A N 1
ATOM 1692 C CA . PRO A 1 207 ? -2.002 5.336 -21.082 1.00 92.75 207 PRO A CA 1
ATOM 1693 C C . PRO A 1 207 ? -3.022 4.622 -21.971 1.00 92.75 207 PRO A C 1
ATOM 1695 O O . PRO A 1 207 ? -2.671 4.067 -23.007 1.00 92.75 207 PRO A O 1
ATOM 1698 N N . PHE A 1 208 ? -4.288 4.621 -21.551 1.00 91.69 208 PHE A N 1
ATOM 1699 C CA . PHE A 1 208 ? -5.425 4.025 -22.274 1.00 91.69 208 PHE A CA 1
ATOM 1700 C C . PHE A 1 208 ? -5.392 2.498 -22.495 1.00 91.69 208 PHE A C 1
ATOM 1702 O O . PHE A 1 208 ? -6.361 1.938 -23.012 1.00 91.69 208 PHE A O 1
ATOM 1709 N N . VAL A 1 209 ? -4.327 1.808 -22.079 1.00 94.19 209 VAL A N 1
ATOM 1710 C CA . VAL A 1 209 ? -4.177 0.356 -22.258 1.00 94.19 209 VAL A CA 1
ATOM 1711 C C . VAL A 1 209 ? -4.169 -0.361 -20.915 1.00 94.19 209 VAL A C 1
ATOM 1713 O O . VAL A 1 209 ? -4.947 -1.293 -20.728 1.00 94.19 209 VAL A O 1
ATOM 1716 N N . SER A 1 210 ? -3.362 0.098 -19.948 1.00 93.31 210 SER A N 1
ATOM 1717 C CA . SER A 1 210 ? -3.173 -0.616 -18.675 1.00 93.31 210 SER A CA 1
ATOM 1718 C C . SER A 1 210 ? -4.476 -0.868 -17.915 1.00 93.31 210 SER A C 1
ATOM 1720 O O . SER A 1 210 ? -4.621 -1.922 -17.308 1.00 93.31 210 SER A O 1
ATOM 1722 N N . TYR A 1 211 ? -5.451 0.046 -17.979 1.00 91.31 211 TYR A N 1
ATOM 1723 C CA . TYR A 1 211 ? -6.725 -0.119 -17.265 1.00 91.31 211 TYR A CA 1
ATOM 1724 C C . TYR A 1 211 ? -7.546 -1.327 -17.745 1.00 91.31 211 TYR A C 1
ATOM 1726 O O . TYR A 1 211 ? -8.374 -1.819 -16.991 1.00 91.31 211 TYR A O 1
ATOM 1734 N N . LYS A 1 212 ? -7.333 -1.806 -18.981 1.00 95.00 212 LYS A N 1
ATOM 1735 C CA . LYS A 1 212 ? -8.039 -2.974 -19.536 1.00 95.00 212 LYS A CA 1
ATOM 1736 C C . LYS A 1 212 ? -7.491 -4.300 -19.003 1.00 95.00 212 LYS A C 1
ATOM 1738 O O . LYS A 1 212 ? -8.190 -5.304 -19.045 1.00 95.00 212 LYS A O 1
ATOM 1743 N N . PHE A 1 213 ? -6.245 -4.301 -18.528 1.00 96.31 213 PHE A N 1
ATOM 1744 C CA . PHE A 1 213 ? -5.514 -5.496 -18.084 1.00 96.31 213 PHE A CA 1
ATOM 1745 C C . PHE A 1 213 ? -5.248 -5.521 -16.572 1.00 96.31 213 PHE A C 1
ATOM 1747 O O . PHE A 1 213 ? -4.599 -6.442 -16.066 1.00 96.31 213 PHE A O 1
ATOM 1754 N N . CYS A 1 214 ? -5.714 -4.496 -15.860 1.00 96.62 214 CYS A N 1
ATOM 1755 C CA . CYS A 1 214 ? -5.535 -4.325 -14.429 1.00 96.62 214 CYS A CA 1
ATOM 1756 C C . CYS A 1 214 ? -6.900 -4.249 -13.748 1.00 96.62 214 CYS A C 1
ATOM 1758 O O . CYS A 1 214 ? -7.741 -3.425 -14.107 1.00 96.62 214 CYS A O 1
ATOM 1760 N N . THR A 1 215 ? -7.083 -5.087 -12.735 1.00 97.00 215 THR A N 1
ATOM 1761 C CA . THR A 1 215 ? -8.297 -5.147 -11.922 1.00 97.00 215 THR A CA 1
ATOM 1762 C C . THR A 1 215 ? -8.074 -4.369 -10.630 1.00 97.00 215 THR A C 1
ATOM 1764 O O . THR A 1 215 ? -6.998 -4.431 -10.034 1.00 97.00 215 THR A O 1
ATOM 1767 N N . TYR A 1 216 ? -9.090 -3.631 -10.186 1.00 96.81 216 TYR A N 1
ATOM 1768 C CA . TYR A 1 216 ? -9.027 -2.807 -8.981 1.00 96.81 216 TYR A CA 1
ATOM 1769 C C . TYR A 1 216 ? -10.142 -3.197 -8.015 1.00 96.81 216 TYR A C 1
ATOM 1771 O O . TYR A 1 216 ? -11.287 -3.360 -8.431 1.00 96.81 216 TYR A O 1
ATOM 1779 N N . GLY A 1 217 ? -9.792 -3.309 -6.738 1.00 96.12 217 GLY A N 1
ATOM 1780 C CA . GLY A 1 217 ? -10.718 -3.377 -5.618 1.00 96.12 217 GLY A CA 1
ATOM 1781 C C . GLY A 1 217 ? -10.926 -2.018 -4.953 1.00 96.12 217 GLY A C 1
ATOM 1782 O O . GLY A 1 217 ? -10.300 -1.011 -5.311 1.00 96.12 217 GLY A O 1
ATOM 1783 N N . SER A 1 218 ? -11.806 -2.009 -3.960 1.00 96.81 218 SER A N 1
ATOM 1784 C CA . SER A 1 218 ? -12.165 -0.825 -3.183 1.00 96.81 218 SER A CA 1
ATOM 1785 C C . SER A 1 218 ? -11.482 -0.868 -1.822 1.00 96.81 218 SER A C 1
ATOM 1787 O O . SER A 1 218 ? -11.746 -1.747 -1.010 1.00 96.81 218 SER A O 1
ATOM 1789 N N . TYR A 1 219 ? -10.599 0.091 -1.572 1.00 96.56 219 TYR A N 1
ATOM 1790 C CA . TYR A 1 219 ? -9.979 0.317 -0.273 1.00 96.56 219 TYR A CA 1
ATOM 1791 C C . TYR A 1 219 ? -10.856 1.282 0.519 1.00 96.56 219 TYR A C 1
ATOM 1793 O O . TYR A 1 219 ? -10.981 2.455 0.155 1.00 96.56 219 TYR A O 1
ATOM 1801 N N . ASN A 1 220 ? -11.508 0.767 1.552 1.00 96.75 220 ASN A N 1
ATOM 1802 C CA . ASN A 1 220 ? -12.635 1.400 2.213 1.00 96.75 220 ASN A CA 1
ATOM 1803 C C . ASN A 1 220 ? -12.286 1.802 3.644 1.00 96.75 220 ASN A C 1
ATOM 1805 O O . ASN A 1 220 ? -11.793 1.002 4.439 1.00 96.75 220 ASN A O 1
ATOM 1809 N N . LEU A 1 221 ? -12.616 3.048 3.973 1.00 96.31 221 LEU A N 1
ATOM 1810 C CA . LEU A 1 221 ? -12.743 3.529 5.337 1.00 96.31 221 LEU A CA 1
ATOM 1811 C C . LEU A 1 221 ? -14.185 3.340 5.789 1.00 96.31 221 LEU A C 1
ATOM 1813 O O . LEU A 1 221 ? -15.102 3.955 5.239 1.00 96.31 221 LEU A O 1
ATOM 1817 N N . LEU A 1 222 ? -14.374 2.513 6.804 1.00 97.12 222 LEU A N 1
ATOM 1818 C CA . LEU A 1 222 ? -15.671 2.186 7.370 1.00 97.12 222 LEU A CA 1
ATOM 1819 C C . LEU A 1 222 ? -15.841 2.862 8.733 1.00 97.12 222 LEU A C 1
ATOM 1821 O O . LEU A 1 222 ? -14.902 2.925 9.526 1.00 97.12 222 LEU A O 1
ATOM 1825 N N . GLN A 1 223 ? -17.056 3.323 9.024 1.00 96.81 223 GLN A N 1
ATOM 1826 C CA . GLN A 1 223 ? -17.482 3.818 10.334 1.00 96.81 223 GLN A CA 1
ATOM 1827 C C . GLN A 1 223 ? -18.484 2.863 10.955 1.00 96.81 223 GLN A C 1
ATOM 1829 O O . GLN A 1 223 ? -19.405 2.417 10.275 1.00 96.81 223 GLN A O 1
ATOM 1834 N N . SER A 1 224 ? -18.367 2.613 12.254 1.00 97.12 224 SER A N 1
ATOM 1835 C CA . SER A 1 224 ? -19.394 1.891 13.002 1.00 97.12 224 SER A CA 1
ATOM 1836 C C . SER A 1 224 ? -20.694 2.695 13.074 1.00 97.12 224 SER A C 1
ATOM 1838 O O . SER A 1 224 ? -20.700 3.851 13.505 1.00 97.12 224 SER A O 1
ATOM 1840 N N . ASN A 1 225 ? -21.815 2.061 12.733 1.00 95.75 225 ASN A N 1
ATOM 1841 C CA . ASN A 1 225 ? -23.147 2.664 12.810 1.00 95.75 225 ASN A CA 1
ATOM 1842 C C . ASN A 1 225 ? -23.496 3.078 14.241 1.00 95.75 225 ASN A C 1
ATOM 1844 O O . ASN A 1 225 ? -24.044 4.156 14.467 1.00 95.75 225 ASN A O 1
ATOM 1848 N N . LYS A 1 226 ? -23.116 2.254 15.226 1.00 94.62 226 LYS A N 1
ATOM 1849 C CA . LYS A 1 226 ? -23.296 2.565 16.649 1.00 94.62 226 LYS A CA 1
ATOM 1850 C C . LYS A 1 226 ? -22.567 3.855 17.018 1.00 94.62 226 LYS A C 1
ATOM 1852 O O . LYS A 1 226 ? -23.131 4.710 17.696 1.00 94.62 226 LYS A O 1
ATOM 1857 N N . PHE A 1 227 ? -21.324 3.995 16.565 1.00 94.12 227 PHE A N 1
ATOM 1858 C CA . PHE A 1 227 ? -20.515 5.175 16.847 1.00 94.12 227 PHE A CA 1
ATOM 1859 C C . PHE A 1 227 ? -21.058 6.423 16.144 1.00 94.12 227 PHE A C 1
ATOM 1861 O O . PHE A 1 227 ? -21.186 7.477 16.764 1.00 94.12 227 PHE A O 1
ATOM 1868 N N . LYS A 1 228 ? -21.473 6.285 14.881 1.00 92.88 228 LYS A N 1
ATOM 1869 C CA . LYS A 1 228 ? -22.130 7.348 14.115 1.00 92.88 228 LYS A CA 1
ATOM 1870 C C . LYS A 1 228 ? -23.373 7.893 14.828 1.00 92.88 228 LYS A C 1
ATOM 1872 O O . LYS A 1 228 ? -23.529 9.109 14.928 1.00 92.88 228 LYS A O 1
ATOM 1877 N N . SER A 1 229 ? -24.215 7.018 15.383 1.00 90.94 229 SER A N 1
ATOM 1878 C CA . SER A 1 229 ? -25.381 7.434 16.172 1.00 90.94 229 SER A CA 1
ATOM 1879 C C . SER A 1 229 ? -24.976 8.248 17.403 1.00 90.94 229 SER A C 1
ATOM 1881 O O . SER A 1 229 ? -25.518 9.331 17.615 1.00 90.94 229 SER A O 1
ATOM 1883 N N . VAL A 1 230 ? -23.968 7.799 18.161 1.00 89.62 230 VAL A N 1
ATOM 1884 C CA . VAL A 1 230 ? -23.451 8.531 19.335 1.00 89.62 230 VAL A CA 1
ATOM 1885 C C . VAL A 1 230 ? -22.944 9.927 18.953 1.00 89.62 230 VAL A C 1
ATOM 1887 O O . VAL A 1 230 ? -23.294 10.909 19.612 1.00 89.62 230 VAL A O 1
ATOM 1890 N N . LEU A 1 231 ? -22.182 10.041 17.860 1.00 88.69 231 LEU A N 1
ATOM 1891 C CA . LEU A 1 231 ? -21.697 11.330 17.354 1.00 88.69 231 LEU A CA 1
ATOM 1892 C C . LEU A 1 231 ? -22.848 12.271 16.974 1.00 88.69 231 LEU A C 1
ATOM 1894 O O . LEU A 1 231 ? -22.816 13.453 17.317 1.00 88.69 231 LEU A O 1
ATOM 1898 N N . SER A 1 232 ? -23.880 11.753 16.302 1.00 87.00 232 SER A N 1
ATOM 1899 C CA . SER A 1 232 ? -25.044 12.553 15.901 1.00 87.00 232 SER A CA 1
ATOM 1900 C C . SER A 1 232 ? -25.824 13.099 17.102 1.00 87.00 232 SER A C 1
ATOM 1902 O O . SER A 1 232 ? -26.177 14.279 17.121 1.00 87.00 232 SER A O 1
ATOM 1904 N N . SER A 1 233 ? -26.013 12.286 18.147 1.00 84.81 233 SER A N 1
ATOM 1905 C CA . SER A 1 233 ? -26.685 12.713 19.377 1.00 84.81 233 SER A CA 1
ATOM 1906 C C . SER A 1 233 ? -25.879 13.770 20.137 1.00 84.81 233 SER A C 1
ATOM 1908 O O . SER A 1 233 ? -26.460 14.718 20.663 1.00 84.81 233 SER A O 1
ATOM 1910 N N . SER A 1 234 ? -24.546 13.649 20.160 1.00 80.56 234 SER A N 1
ATOM 1911 C CA . SER A 1 234 ? -23.662 14.645 20.781 1.00 80.56 234 SER A CA 1
ATOM 1912 C C . SER A 1 234 ? -23.729 15.998 20.059 1.00 80.56 234 SER A C 1
ATOM 1914 O O . S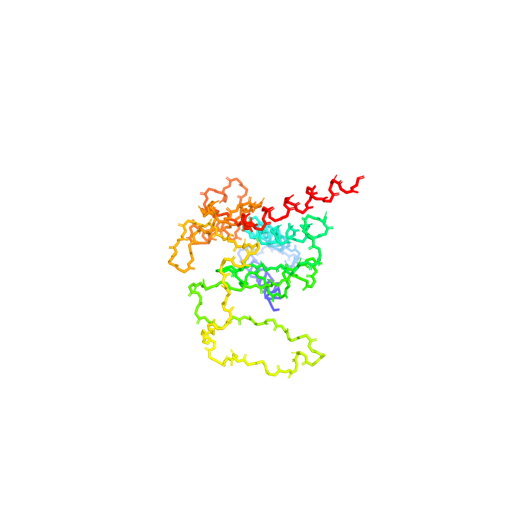ER A 1 234 ? -23.957 17.030 20.694 1.00 80.56 234 SER A O 1
ATOM 1916 N N . LYS A 1 235 ? -23.657 15.997 18.718 1.00 80.00 235 LYS A N 1
ATOM 1917 C CA . LYS A 1 235 ? -23.794 17.218 17.903 1.00 80.00 235 LYS A CA 1
ATOM 1918 C C . LYS A 1 235 ? -25.140 17.916 18.138 1.00 80.00 235 LYS A C 1
ATOM 1920 O O . LYS A 1 235 ? -25.167 19.129 18.324 1.00 80.00 235 LYS A O 1
ATOM 1925 N N . GLN A 1 236 ? -26.236 17.155 18.210 1.00 75.81 236 GLN A N 1
ATOM 1926 C CA . GLN A 1 236 ? -27.573 17.705 18.467 1.00 75.81 236 GLN A CA 1
ATOM 1927 C C . GLN A 1 236 ? -27.734 18.279 19.886 1.00 75.81 236 GLN A C 1
ATOM 1929 O O . GLN A 1 236 ? -28.504 19.217 20.094 1.00 75.81 236 GLN A O 1
ATOM 1934 N N . LYS A 1 237 ? -27.035 17.721 20.882 1.00 73.50 237 LYS A N 1
ATOM 1935 C CA . LYS A 1 237 ? -27.041 18.257 22.249 1.00 73.50 237 LYS A CA 1
ATOM 1936 C C . LYS A 1 237 ? -26.293 19.589 22.323 1.00 73.50 237 LYS A C 1
ATOM 1938 O O . LYS A 1 237 ? -26.801 20.524 22.932 1.00 73.50 237 LYS A O 1
ATOM 1943 N N . ASN A 1 238 ? -25.143 19.690 21.658 1.00 68.50 238 ASN A N 1
ATOM 1944 C CA . ASN A 1 238 ? -24.348 20.919 21.633 1.00 68.50 238 ASN A CA 1
ATOM 1945 C C . ASN A 1 238 ? -25.061 22.054 20.889 1.00 68.50 238 ASN A C 1
ATOM 1947 O O . ASN A 1 238 ? -25.059 23.177 21.376 1.00 68.50 238 ASN A O 1
ATOM 1951 N N . SER A 1 239 ? -25.759 21.760 19.786 1.00 70.69 239 SER A N 1
ATOM 1952 C CA . SER A 1 239 ? -26.529 22.770 19.042 1.00 70.69 239 SER A CA 1
ATOM 1953 C C . SER A 1 239 ? -27.774 23.287 19.773 1.00 70.69 239 SER A C 1
ATOM 1955 O O . SER A 1 239 ? -28.360 24.269 19.345 1.00 70.69 239 SER A O 1
ATOM 1957 N N . LYS A 1 240 ? -28.248 22.588 20.814 1.00 65.25 240 LYS A N 1
ATOM 1958 C CA . LYS A 1 240 ? -29.367 23.043 21.661 1.00 65.25 240 LYS A CA 1
ATOM 1959 C C . LYS A 1 240 ? -28.907 23.872 22.862 1.00 65.25 240 LYS A C 1
ATOM 1961 O O . LYS A 1 240 ? -29.748 24.476 23.518 1.00 65.25 240 LYS A O 1
ATOM 1966 N N . LEU A 1 241 ? -27.616 23.824 23.192 1.00 62.66 241 LEU A N 1
ATOM 1967 C CA . LEU A 1 241 ? -27.016 24.588 24.289 1.00 62.66 241 LEU A CA 1
ATOM 1968 C C . LEU A 1 241 ? -26.399 25.918 23.823 1.00 62.66 241 LEU A C 1
ATOM 1970 O O . LEU A 1 241 ? -26.158 26.778 24.665 1.00 62.66 241 LEU A O 1
ATOM 1974 N N . SER A 1 242 ? -26.123 26.056 22.523 1.00 52.31 242 SER A N 1
ATOM 1975 C CA . SER A 1 242 ? -25.707 27.293 21.845 1.00 52.31 242 SER A CA 1
ATOM 1976 C C . SER A 1 242 ? -26.904 28.129 21.418 1.00 52.31 242 SER A C 1
ATOM 1978 O O . SER A 1 242 ? -26.843 29.363 21.584 1.00 52.31 242 SER A O 1
#

Foldseek 3Di:
DVVVVVVVVLVVVLVVVVVVVCVVPVDDDPDDSCVVSVVSVVVSVVVVVQQVVQQVVLCCQAPVFLVVVLVVQLCCVVVCLDDPPAQAEEEEEPCLVVDPPDSNHNDPSYDYAYAFYPDFFDDDDDFDPDPCRVPDDDPQDDPVRGHRVVRHDDPLRHFKYKAWDPPDADPRRHDPCPVVVFKDFPDKDKHWDPVQADPVLSRGPDPPPSVVRIDIIITTMIGTPVNVVVSVVVVVVVVVVD

InterPro domains:
  IPR005599 GPI mannosyltransferase [PF03901] (37-106)

Radius of gyration: 26.69 Å; chains: 1; bounding box: 68×45×73 Å

Sequence (242 aa):
MICLAGAITVDIVQKLYFYVRTKLNPSHINYHYLQYTVDITILAMVMCGLLGLSRSLAIYKGYHAPMTIMSEVNKLGTEGEVPTDININFCVGKEWHRFPSNFFFPSNNWKLQYLKSEFKGQLPQPFSDHENATSIIQPYFNDLNKEEPSRYFNLNKCHFLLDLDIGTETTLEPNYSRMNHQFTVIKSSKFLDASKSHPFFRAFYIPFVSYKFCTYGSYNLLQSNKFKSVLSSSKQKNSKLS

pLDDT: mean 91.14, std 7.41, range [52.31, 97.69]

Secondary structure (DSSP, 8-state):
-HHHHHHHHHHHHHHHHHHHHHHHS-----S-HHHHTHHHHHHHHHHHHHHHHHHHHHHHHHH-HHHHHHHHHHHHHHTTSS-SSS-EEEEESTTGGG-SS----SSTTEEEEEPP-S--SPPP-PPPSSTTTTTS--TT--TT----GGGB--GGG-SEEEEEESS---SSS--GGG-TTTEEEEEEEEEE-STTS-HHHHHS--TTTHHHH--EEEEEEEEEHHHHHHHHHHHHHHHHH-

Organism: NCBI:txid286306